Protein AF-A0A074YUW1-F1 (afdb_monomer_lite)

Radius of gyration: 27.44 Å; chains: 1; bounding box: 52×54×74 Å

Organism: Opisthorchis viverrini (NCBI:txid6198)

Sequence (290 aa):
MTRPSKPKLVLLGDANPNSSANNDFVQPPSIFHFYPDVEITLYCSTPRYQLFCERADQIANGVRIIRTAFRAILHLNRDKESSHEVVLPHTMRTTPPMRHLNSTDPDKLHYAWRFRLRREYSGAYVTCEVQPELIPPILVPAAYWDWLSSEFSPHRIQQMISVSDPIALHLYIESGYIQIIPEPTRHAGDPEISSVVLQPTQTLSCQTNIATENGPNLTIYPILNNKIELAVRSDLSASSMWLDKGRATPDWARISHTKLVRLYVPADPKVFGTYLIYCAVPGTKFSRVS

Secondary structure (DSSP, 8-state):
-PPPPPPEEEEE----TT-------------EEE-TT-EEEEEEEEEPP-----HHHHHTTT---EEEEEEEEEEE--STT--EEEEPS--EE-PPPGGGTT---TTEEEEEEEEE--GGGTT-EEEEEEEEEE---TT--HHHHHHHHHHT-HHHHHHH-EEPPPEEEEE--EEEEEEEESPPSEE-SSTTEEEEEE-TTPEEEEEESS--TT--EEEEEEB-GGGHHHHHHS-GGGGGGTB-TTS------EEEETTEEEEE--S-GGG-EEEEEEEE-TTEEEEE--

Structure (mmCIF, N/CA/C/O backbone):
data_AF-A0A074YUW1-F1
#
_entry.id   AF-A0A074YUW1-F1
#
loop_
_atom_site.group_PDB
_atom_site.id
_atom_site.type_symbol
_atom_site.label_atom_id
_atom_site.label_alt_id
_atom_site.label_comp_id
_atom_site.label_asym_id
_atom_site.label_entity_id
_atom_site.label_seq_id
_atom_site.pdbx_PDB_ins_code
_atom_site.Cartn_x
_atom_site.Cartn_y
_atom_site.Cartn_z
_atom_site.occupancy
_atom_site.B_iso_or_equiv
_atom_site.auth_seq_id
_atom_site.auth_comp_id
_atom_site.auth_asym_id
_atom_site.auth_atom_id
_atom_site.pdbx_PDB_model_num
ATOM 1 N N . MET A 1 1 ? 27.736 -5.224 -28.250 1.00 56.47 1 MET A N 1
ATOM 2 C CA . MET A 1 1 ? 26.442 -4.642 -27.831 1.00 56.47 1 MET A CA 1
ATOM 3 C C . MET A 1 1 ? 26.723 -3.454 -26.925 1.00 56.47 1 MET A C 1
ATOM 5 O O . MET A 1 1 ? 27.567 -3.587 -26.047 1.00 56.47 1 MET A O 1
ATOM 9 N N . THR A 1 2 ? 26.112 -2.295 -27.153 1.00 54.03 2 THR A N 1
ATOM 10 C CA . THR A 1 2 ? 26.320 -1.102 -26.314 1.00 54.03 2 THR A CA 1
ATOM 11 C C . THR A 1 2 ? 25.232 -1.004 -25.250 1.00 54.03 2 THR A C 1
ATOM 13 O O . THR A 1 2 ? 24.053 -1.226 -25.525 1.00 54.03 2 THR A O 1
ATOM 16 N N . ARG A 1 3 ? 25.625 -0.676 -24.013 1.00 57.38 3 ARG A N 1
ATOM 17 C CA . ARG A 1 3 ? 24.672 -0.350 -22.947 1.00 57.38 3 ARG A CA 1
ATOM 18 C C . ARG A 1 3 ? 23.952 0.948 -23.342 1.00 57.38 3 ARG A C 1
ATOM 20 O O . ARG A 1 3 ? 24.641 1.928 -23.637 1.00 57.38 3 ARG A O 1
ATOM 27 N N . PRO A 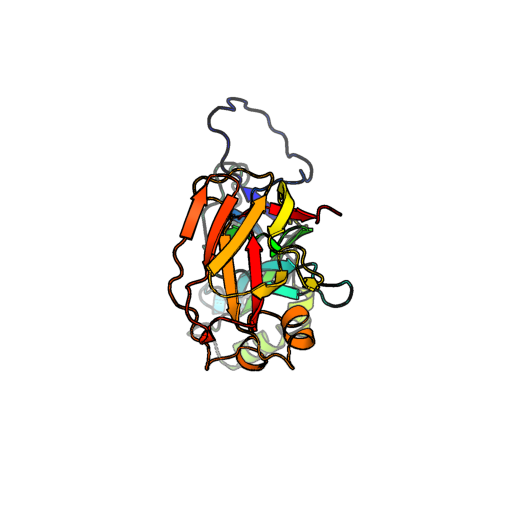1 4 ? 22.610 0.985 -23.378 1.00 61.62 4 PRO A N 1
ATOM 28 C CA . PRO A 1 4 ? 21.885 2.212 -23.652 1.00 61.62 4 PRO A CA 1
ATOM 29 C C . PRO A 1 4 ? 22.160 3.225 -22.540 1.00 61.62 4 PRO A C 1
ATOM 31 O O . PRO A 1 4 ? 22.486 2.862 -21.404 1.00 61.62 4 PRO A O 1
ATOM 34 N N . SER A 1 5 ? 22.014 4.508 -22.871 1.00 69.69 5 SER A N 1
ATOM 35 C CA . SER A 1 5 ? 22.065 5.586 -21.884 1.00 69.69 5 SER A CA 1
ATOM 36 C C . SER A 1 5 ? 21.151 5.275 -20.697 1.00 69.69 5 SER A C 1
ATOM 38 O O . SER A 1 5 ? 20.109 4.636 -20.864 1.00 69.69 5 SER A O 1
ATOM 40 N N . LYS A 1 6 ? 21.525 5.759 -19.510 1.00 80.38 6 LYS A N 1
ATOM 41 C CA . LYS A 1 6 ? 20.746 5.585 -18.280 1.00 80.38 6 LYS A CA 1
ATOM 42 C C . LYS A 1 6 ? 19.256 5.896 -18.523 1.00 80.38 6 LYS A C 1
ATOM 44 O O . LYS A 1 6 ? 18.962 6.954 -19.090 1.00 80.38 6 LYS A O 1
ATOM 49 N N . PRO A 1 7 ? 18.322 5.003 -18.144 1.00 81.00 7 PRO A N 1
ATOM 50 C CA . PRO A 1 7 ? 16.906 5.238 -18.366 1.00 81.00 7 PRO A CA 1
ATOM 51 C C . PRO A 1 7 ? 16.445 6.450 -17.561 1.00 81.00 7 PRO A C 1
ATOM 53 O O . PRO A 1 7 ? 16.850 6.657 -16.416 1.00 81.00 7 PRO A O 1
ATOM 56 N N . LYS A 1 8 ? 15.574 7.251 -18.165 1.00 83.25 8 LYS A N 1
ATOM 57 C CA . LYS A 1 8 ? 14.989 8.427 -17.530 1.00 83.25 8 LYS A CA 1
ATOM 58 C C . LYS A 1 8 ? 13.628 8.060 -16.957 1.00 83.25 8 LYS A C 1
ATOM 60 O O . LYS A 1 8 ? 12.718 7.739 -17.722 1.00 83.25 8 LYS A O 1
ATOM 65 N N . LEU A 1 9 ? 13.515 8.129 -15.633 1.00 79.88 9 LEU A N 1
ATOM 66 C CA . LEU A 1 9 ? 12.274 7.958 -14.882 1.00 79.88 9 LEU A CA 1
ATOM 67 C C . LEU A 1 9 ? 11.701 9.334 -14.529 1.00 79.88 9 LEU A C 1
ATOM 69 O O . LEU A 1 9 ? 12.425 10.213 -14.067 1.00 79.88 9 LEU A O 1
ATOM 73 N N . VAL A 1 10 ? 10.410 9.524 -14.775 1.00 82.69 10 VAL A N 1
ATOM 74 C CA . VAL A 1 10 ? 9.674 10.758 -14.487 1.00 82.69 10 VAL A CA 1
ATOM 75 C C . VAL A 1 10 ? 8.330 10.394 -1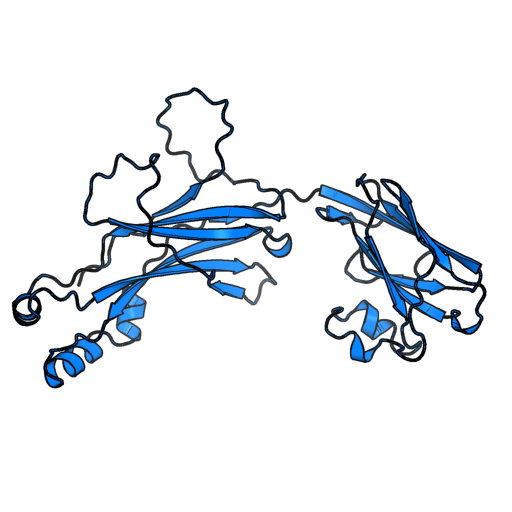3.872 1.00 82.69 10 VAL A C 1
ATOM 77 O O . VAL A 1 10 ? 7.705 9.406 -14.258 1.00 82.69 10 VAL A O 1
ATOM 80 N N . LEU A 1 11 ? 7.875 11.213 -12.932 1.00 73.88 11 LEU A N 1
ATOM 81 C CA . LEU A 1 11 ? 6.549 11.115 -12.345 1.00 73.88 11 LEU A CA 1
ATOM 82 C C . LEU A 1 11 ? 5.663 12.215 -12.935 1.00 73.88 11 LEU A C 1
ATOM 84 O O . LEU A 1 11 ? 6.044 13.385 -12.930 1.00 73.88 11 LEU A O 1
ATOM 88 N N . LEU A 1 12 ? 4.496 11.847 -13.464 1.00 65.94 12 LEU A N 1
ATOM 89 C CA . LEU A 1 12 ? 3.489 12.827 -13.868 1.00 65.94 12 LEU A CA 1
ATOM 90 C C . LEU A 1 12 ? 2.439 12.917 -12.765 1.00 65.94 12 LEU A C 1
ATOM 92 O O . LEU A 1 12 ? 1.676 11.975 -12.561 1.00 65.94 12 LEU A O 1
ATOM 96 N N . GLY A 1 13 ? 2.422 14.043 -12.055 1.00 53.50 13 GLY A N 1
ATOM 97 C CA . GLY A 1 13 ? 1.261 14.439 -11.266 1.00 53.50 13 GLY A CA 1
ATOM 98 C C . GLY A 1 13 ? 0.201 15.045 -12.182 1.00 53.50 13 GLY A C 1
ATOM 99 O O . GLY A 1 13 ? 0.551 15.685 -13.181 1.00 53.50 13 GLY A O 1
ATOM 100 N N . ASP A 1 14 ? -1.076 14.866 -11.843 1.00 38.81 14 ASP A N 1
ATOM 101 C CA . ASP A 1 14 ? -2.143 15.657 -12.451 1.00 38.81 14 ASP A CA 1
ATOM 102 C C . ASP A 1 14 ? -1.803 17.130 -12.247 1.00 38.81 14 ASP A C 1
ATOM 104 O O . ASP A 1 14 ? -1.684 17.634 -11.128 1.00 38.81 14 ASP A O 1
ATOM 108 N N . ALA A 1 15 ? -1.549 17.818 -13.354 1.00 32.38 15 ALA A N 1
ATOM 109 C CA . ALA A 1 15 ? -1.304 19.236 -13.292 1.00 32.38 15 ALA A CA 1
ATOM 110 C C . ALA A 1 15 ? -2.586 19.925 -12.875 1.00 32.38 15 ALA A C 1
ATOM 112 O O . ALA A 1 15 ? -3.629 19.754 -13.505 1.00 32.38 15 ALA A O 1
ATOM 113 N N . ASN A 1 16 ? -2.463 20.739 -11.838 1.00 29.61 16 ASN A N 1
ATOM 114 C CA . ASN A 1 16 ? -3.483 21.686 -11.454 1.00 29.61 16 ASN A CA 1
ATOM 115 C C . ASN A 1 16 ? -3.914 22.467 -12.720 1.00 29.61 16 ASN A C 1
ATOM 117 O O . ASN A 1 16 ? -3.053 23.091 -13.351 1.00 29.61 16 ASN A O 1
ATOM 121 N N . PRO A 1 17 ? -5.193 22.430 -13.139 1.00 28.58 17 PRO A N 1
ATOM 122 C CA . PRO A 1 17 ? -5.631 22.964 -14.434 1.00 28.58 17 PRO A CA 1
ATOM 123 C C . PRO A 1 17 ? -5.500 24.493 -14.573 1.00 28.58 17 PRO A C 1
ATOM 125 O O . PRO A 1 17 ? -5.789 25.032 -15.635 1.00 28.58 17 PRO A O 1
ATOM 128 N N . ASN A 1 18 ? -5.011 25.191 -13.541 1.00 28.53 18 ASN A N 1
ATOM 129 C CA . ASN A 1 18 ? -4.894 26.649 -13.507 1.00 28.53 18 ASN A CA 1
ATOM 130 C C . ASN A 1 18 ? -3.468 27.208 -13.665 1.00 28.53 18 ASN A C 1
ATOM 132 O O . ASN A 1 18 ? -3.291 28.416 -13.528 1.00 28.53 18 ASN A O 1
ATOM 136 N N . SER A 1 19 ? -2.437 26.408 -13.969 1.00 30.25 19 SER A N 1
ATOM 137 C CA . SER A 1 19 ? -1.113 26.979 -14.274 1.00 30.25 19 SER A CA 1
ATOM 138 C C . SER A 1 19 ? -0.949 27.236 -15.775 1.00 30.25 19 SER A C 1
ATOM 140 O O . SER A 1 19 ? -0.315 26.466 -16.499 1.00 30.25 19 SER A O 1
ATOM 142 N N . SER A 1 20 ? -1.510 28.345 -16.253 1.00 31.31 20 SER A N 1
ATOM 143 C CA . SER A 1 20 ? -1.102 28.956 -17.517 1.00 31.31 20 SER A CA 1
ATOM 144 C C . SER A 1 20 ? 0.280 29.593 -17.336 1.00 31.31 20 SER A C 1
ATOM 146 O O . SER A 1 20 ? 0.395 30.774 -17.017 1.00 31.31 20 SER A O 1
ATOM 148 N N . ALA A 1 21 ? 1.343 28.812 -17.490 1.00 29.84 21 ALA A N 1
ATOM 149 C CA . ALA A 1 21 ? 2.688 29.358 -17.610 1.00 29.84 21 ALA A CA 1
ATOM 150 C C . ALA A 1 21 ? 3.544 28.428 -18.472 1.00 29.84 21 ALA A C 1
ATOM 152 O O . ALA A 1 21 ? 4.011 27.386 -18.016 1.00 29.84 21 ALA A O 1
ATOM 153 N N . ASN A 1 22 ? 3.744 28.836 -19.727 1.00 30.84 22 ASN A N 1
ATOM 154 C CA . ASN A 1 22 ? 4.918 28.463 -20.506 1.00 30.84 22 ASN A CA 1
ATOM 155 C C . ASN A 1 22 ? 6.146 28.833 -19.675 1.00 30.84 22 ASN A C 1
ATOM 157 O O . ASN A 1 22 ? 6.438 30.016 -19.544 1.00 30.84 22 ASN A O 1
ATOM 161 N N . ASN A 1 23 ? 6.827 27.854 -19.090 1.00 26.28 23 ASN A N 1
ATOM 162 C CA . ASN A 1 23 ? 8.184 28.039 -18.603 1.00 26.28 23 ASN A CA 1
ATOM 163 C C . ASN A 1 23 ? 8.924 26.702 -18.635 1.00 26.28 23 ASN A C 1
ATOM 165 O O . ASN A 1 23 ? 8.622 25.770 -17.888 1.00 26.28 23 ASN A O 1
ATOM 169 N N . ASP A 1 24 ? 9.904 26.655 -19.534 1.00 31.09 24 ASP A N 1
ATOM 170 C CA . ASP A 1 24 ? 10.924 25.628 -19.684 1.00 31.09 24 ASP A CA 1
ATOM 171 C C . ASP A 1 24 ? 11.815 25.559 -18.438 1.00 31.09 24 ASP A C 1
ATOM 173 O O . ASP A 1 24 ? 12.902 26.129 -18.393 1.00 31.09 24 ASP A O 1
ATOM 177 N N . PHE A 1 25 ? 11.377 24.828 -17.414 1.00 27.28 25 PHE A N 1
ATOM 178 C CA . PHE A 1 25 ? 12.263 24.409 -16.333 1.00 27.28 25 PHE A CA 1
ATOM 179 C C . PHE A 1 25 ? 12.188 22.898 -16.142 1.00 27.28 25 PHE A C 1
ATOM 181 O O . PHE A 1 25 ? 11.200 22.343 -15.662 1.00 27.28 25 PHE A O 1
ATOM 188 N N . VAL A 1 26 ? 13.292 22.229 -16.485 1.00 34.19 26 VAL A N 1
ATOM 189 C CA . VAL A 1 26 ? 13.648 20.931 -15.909 1.00 34.19 26 VAL A CA 1
ATOM 190 C C . VAL A 1 26 ? 13.841 21.180 -14.416 1.00 34.19 26 VAL A C 1
ATOM 192 O O . VAL A 1 26 ? 14.890 21.666 -13.995 1.00 34.19 26 VAL A O 1
ATOM 195 N N . GLN A 1 27 ? 12.798 20.941 -13.622 1.00 33.34 27 GLN A N 1
ATOM 196 C CA . GLN A 1 27 ? 12.907 21.061 -12.174 1.00 33.34 27 GLN A CA 1
ATOM 197 C C . GLN A 1 27 ? 13.952 20.041 -11.664 1.00 33.34 27 GLN A C 1
ATOM 199 O O . GLN A 1 27 ? 13.948 18.893 -12.126 1.00 33.34 27 GLN A O 1
ATOM 204 N N . PRO A 1 28 ? 14.853 20.437 -10.735 1.00 33.34 28 PRO A N 1
ATOM 205 C CA . PRO A 1 28 ? 15.688 19.503 -9.964 1.00 33.34 28 PRO A CA 1
ATOM 206 C C . PRO A 1 28 ? 14.795 18.471 -9.251 1.00 33.34 28 PRO A C 1
ATOM 208 O O . PRO A 1 28 ? 13.583 18.672 -9.271 1.00 33.34 28 PRO A O 1
ATOM 211 N N . PRO A 1 29 ? 15.320 17.395 -8.619 1.00 40.25 29 PRO A N 1
ATOM 212 C CA . PRO A 1 29 ? 14.493 16.354 -8.006 1.00 40.25 29 PRO A CA 1
ATOM 213 C C . PRO A 1 29 ? 13.646 16.960 -6.883 1.00 40.25 29 PRO A C 1
ATOM 215 O O . PRO A 1 29 ? 14.043 17.034 -5.723 1.00 40.25 29 PRO A O 1
ATOM 218 N N . SER A 1 30 ? 12.483 17.468 -7.266 1.00 46.41 30 SER A N 1
ATOM 219 C CA . SER A 1 30 ? 11.481 18.030 -6.399 1.00 46.41 30 SER A CA 1
ATOM 220 C C . SER A 1 30 ? 10.996 16.866 -5.574 1.00 46.41 30 SER A C 1
ATOM 222 O O . SER A 1 30 ? 10.496 15.883 -6.120 1.00 46.41 30 SER A O 1
ATOM 224 N N . ILE A 1 31 ? 11.203 16.953 -4.267 1.00 53.84 31 ILE A N 1
ATOM 225 C CA . ILE A 1 31 ? 10.566 16.064 -3.312 1.00 53.84 31 ILE A CA 1
ATOM 226 C C . ILE A 1 31 ? 9.063 16.146 -3.596 1.00 53.84 31 ILE A C 1
ATOM 228 O O . ILE A 1 31 ? 8.419 17.159 -3.323 1.00 53.84 31 ILE A O 1
ATOM 232 N N . PHE A 1 32 ? 8.522 15.122 -4.252 1.00 60.88 32 PHE A N 1
ATOM 233 C CA . PHE A 1 32 ? 7.107 15.078 -4.568 1.00 60.88 32 PHE A CA 1
ATOM 234 C C . PHE A 1 32 ? 6.374 14.649 -3.303 1.00 60.88 32 PHE A C 1
ATOM 236 O O . PHE A 1 32 ? 6.593 13.549 -2.790 1.00 60.88 32 PHE A O 1
ATOM 243 N N . HIS A 1 33 ? 5.532 15.542 -2.792 1.00 68.44 33 HIS A N 1
ATOM 244 C CA . HIS A 1 33 ? 4.656 15.253 -1.670 1.00 68.44 33 HIS A CA 1
ATOM 245 C C . HIS A 1 33 ? 3.335 14.698 -2.195 1.00 68.44 33 HIS A C 1
ATOM 247 O O . HIS A 1 33 ? 2.656 15.348 -2.989 1.00 68.44 33 HIS A O 1
ATOM 253 N N . PHE A 1 34 ? 2.966 13.507 -1.738 1.00 74.06 34 PHE A N 1
ATOM 254 C CA . PHE A 1 34 ? 1.728 12.843 -2.129 1.00 74.06 34 PHE A CA 1
ATOM 255 C C . PHE A 1 34 ? 0.826 12.617 -0.928 1.00 74.06 34 PHE A C 1
ATOM 257 O O . PHE A 1 34 ? 1.302 12.334 0.169 1.00 74.06 34 PHE A O 1
ATOM 264 N N . TYR A 1 35 ? -0.483 12.655 -1.143 1.00 71.94 35 TYR A N 1
ATOM 265 C CA . TYR A 1 35 ? -1.411 12.087 -0.174 1.00 71.94 35 TYR A CA 1
ATOM 266 C C . TYR A 1 35 ? -1.412 10.556 -0.294 1.00 71.94 35 TYR A C 1
ATOM 268 O O . TYR A 1 35 ? -1.228 10.024 -1.397 1.00 71.94 35 TYR A O 1
ATOM 276 N N . PRO A 1 36 ? -1.600 9.824 0.817 1.00 72.06 36 PRO A N 1
ATOM 277 C CA . PRO A 1 36 ? -1.839 8.391 0.741 1.00 72.06 36 PRO A CA 1
ATOM 278 C C . PRO A 1 36 ? -3.096 8.112 -0.091 1.00 72.06 36 PRO A C 1
ATOM 280 O O . PRO A 1 36 ? -3.963 8.970 -0.231 1.00 72.06 36 PRO A O 1
ATOM 283 N N . ASP A 1 37 ? -3.187 6.904 -0.642 1.00 73.62 37 ASP A N 1
ATOM 284 C CA . ASP A 1 37 ? -4.321 6.420 -1.434 1.00 73.62 37 ASP A CA 1
ATOM 285 C C . ASP A 1 37 ? -4.529 7.081 -2.809 1.00 73.62 37 ASP A C 1
ATOM 287 O O . ASP A 1 37 ? -5.436 6.687 -3.544 1.00 73.62 37 ASP A O 1
ATOM 291 N N . VAL A 1 38 ? -3.647 8.002 -3.206 1.00 76.00 38 VAL A N 1
ATOM 292 C CA . VAL A 1 38 ? -3.619 8.592 -4.552 1.00 76.00 38 VAL A CA 1
ATOM 293 C C . VAL A 1 38 ? -2.983 7.625 -5.553 1.00 76.00 38 VAL A C 1
ATOM 295 O O . VAL A 1 38 ? -1.974 6.976 -5.266 1.00 76.00 38 VAL A O 1
ATOM 298 N N . GLU A 1 39 ? -3.565 7.527 -6.748 1.00 82.31 39 GLU A N 1
ATOM 299 C CA . GLU A 1 39 ? -2.951 6.821 -7.872 1.00 82.31 39 GLU A CA 1
ATOM 300 C C . GLU A 1 39 ? -1.946 7.730 -8.582 1.00 82.31 39 GLU A C 1
ATOM 302 O O . GLU A 1 39 ? -2.262 8.864 -8.934 1.00 82.31 39 GLU A O 1
ATOM 307 N N . ILE A 1 40 ? -0.735 7.224 -8.807 1.00 80.56 40 ILE A N 1
ATOM 308 C CA . ILE A 1 40 ? 0.306 7.938 -9.548 1.00 80.56 40 ILE A CA 1
ATOM 309 C C . ILE A 1 40 ? 0.710 7.167 -10.797 1.00 80.56 40 ILE A C 1
ATOM 311 O O . ILE A 1 40 ? 0.613 5.937 -10.849 1.00 80.56 40 ILE A O 1
ATOM 315 N N . THR A 1 41 ? 1.200 7.900 -11.801 1.00 82.19 41 THR A N 1
ATOM 316 C CA . THR A 1 41 ? 1.756 7.306 -13.020 1.00 82.19 41 THR A CA 1
ATOM 317 C C . THR A 1 41 ? 3.249 7.593 -13.132 1.00 82.19 41 THR A C 1
ATOM 319 O O . THR A 1 41 ? 3.680 8.748 -13.194 1.00 82.19 41 THR A O 1
ATOM 322 N N . LEU A 1 42 ? 4.038 6.525 -13.201 1.00 83.50 42 LEU A N 1
ATOM 323 C CA . LEU A 1 42 ? 5.467 6.572 -13.483 1.00 83.50 42 LEU A CA 1
ATOM 324 C C . LEU A 1 42 ? 5.717 6.348 -14.962 1.00 83.50 42 LEU A C 1
ATOM 326 O O . LEU A 1 42 ? 5.146 5.431 -15.543 1.00 83.50 42 LEU A O 1
ATOM 330 N N . TYR A 1 43 ? 6.623 7.131 -15.535 1.00 84.69 43 TYR A N 1
ATOM 331 C CA . TYR A 1 43 ? 7.050 7.023 -16.922 1.00 84.69 43 TYR A CA 1
ATOM 332 C C . TYR A 1 43 ? 8.545 6.772 -16.993 1.00 84.69 43 TYR A C 1
ATOM 334 O O . TYR A 1 43 ? 9.338 7.565 -16.493 1.00 84.69 43 TYR A O 1
ATOM 342 N N . CYS A 1 44 ? 8.936 5.697 -17.666 1.00 85.44 44 CYS A N 1
ATOM 343 C CA . CYS A 1 44 ? 10.329 5.393 -17.945 1.00 85.44 44 CYS A CA 1
ATOM 344 C C . CYS A 1 44 ? 10.606 5.455 -19.442 1.00 85.44 44 CYS A C 1
ATOM 346 O O . CYS A 1 44 ? 9.802 4.993 -20.255 1.00 85.44 44 CYS A O 1
ATOM 348 N N . SER A 1 45 ? 11.759 6.016 -19.804 1.00 85.44 45 SER A N 1
ATOM 349 C CA . SER A 1 45 ? 12.206 6.104 -21.190 1.00 85.44 45 SER A CA 1
ATOM 350 C C . SER A 1 45 ? 13.673 5.740 -21.354 1.00 85.44 45 SER A C 1
ATOM 352 O O . SER A 1 45 ? 14.511 6.124 -20.540 1.00 85.44 45 SER A O 1
ATOM 354 N N . THR A 1 46 ? 13.989 4.995 -22.411 1.00 83.62 46 THR A N 1
ATOM 355 C CA . THR A 1 46 ? 15.370 4.632 -22.756 1.00 83.62 46 THR A CA 1
ATOM 356 C C . THR A 1 46 ? 15.504 4.332 -24.251 1.00 83.62 46 THR A C 1
ATOM 358 O O . THR A 1 46 ? 14.515 3.910 -24.869 1.00 83.62 46 THR A O 1
ATOM 361 N N . PRO A 1 47 ? 16.684 4.524 -24.865 1.00 80.12 47 PRO A N 1
ATOM 362 C CA . PRO A 1 47 ? 16.980 3.940 -26.165 1.00 80.12 47 PRO A CA 1
ATOM 363 C C . PRO A 1 47 ? 16.832 2.419 -26.139 1.00 80.12 47 PRO A C 1
ATOM 365 O O . PRO A 1 47 ? 16.996 1.760 -25.108 1.00 80.12 47 PRO A O 1
ATOM 368 N N . ARG A 1 48 ? 16.523 1.834 -27.292 1.00 76.50 48 ARG A N 1
ATOM 369 C CA . ARG A 1 48 ? 16.420 0.377 -27.401 1.00 76.50 48 ARG A CA 1
ATOM 370 C C . ARG A 1 48 ? 17.786 -0.292 -27.252 1.00 76.50 48 ARG A C 1
ATOM 372 O O . ARG A 1 48 ? 18.784 0.222 -27.745 1.00 76.50 48 ARG A O 1
ATOM 379 N N . TYR A 1 49 ? 17.804 -1.497 -26.686 1.00 77.44 49 TYR A N 1
ATOM 380 C CA . TYR A 1 49 ? 18.940 -2.395 -26.854 1.00 77.44 49 TYR A CA 1
ATOM 381 C C . TYR A 1 49 ? 19.012 -2.770 -28.338 1.00 77.44 49 TYR A C 1
ATOM 383 O O . TYR A 1 49 ? 18.015 -3.189 -28.943 1.00 77.44 49 TYR A O 1
ATOM 391 N N . GLN A 1 50 ? 20.183 -2.560 -28.927 1.00 66.81 50 GLN A N 1
ATOM 392 C CA . GLN A 1 50 ? 20.500 -2.927 -30.298 1.00 66.81 50 GLN A CA 1
ATOM 393 C C . GLN A 1 50 ? 21.744 -3.821 -30.258 1.00 66.81 50 GLN A C 1
ATOM 395 O O . GLN A 1 50 ? 22.750 -3.480 -29.628 1.00 66.81 50 GLN A O 1
ATOM 400 N N . LEU A 1 51 ? 21.671 -4.982 -30.908 1.00 61.94 51 LEU A N 1
ATOM 401 C CA . LEU A 1 51 ? 22.877 -5.561 -31.486 1.00 61.94 51 LEU A CA 1
ATOM 402 C C . LEU A 1 51 ? 23.174 -4.734 -32.734 1.00 61.94 51 LEU A C 1
ATOM 404 O O . LEU A 1 51 ? 22.250 -4.275 -33.401 1.00 61.94 51 LEU A O 1
ATOM 408 N N . PHE A 1 52 ? 24.448 -4.467 -33.001 1.00 52.28 52 PHE A N 1
ATOM 409 C CA . PHE A 1 52 ? 24.827 -3.868 -34.274 1.00 52.28 52 PHE A CA 1
ATOM 410 C C . PHE A 1 52 ? 24.262 -4.763 -35.376 1.00 52.28 52 PHE A C 1
ATOM 412 O O . PHE A 1 52 ? 24.414 -5.978 -35.268 1.00 52.28 52 PHE A O 1
ATOM 419 N N . CYS A 1 53 ? 23.582 -4.173 -36.363 1.00 54.47 53 CYS A N 1
ATOM 420 C CA . CYS A 1 53 ? 23.032 -4.880 -37.515 1.00 54.47 53 CYS A CA 1
ATOM 421 C C . CYS A 1 53 ? 24.158 -5.629 -38.239 1.00 54.47 53 CYS A C 1
ATOM 423 O O . CYS A 1 53 ? 24.784 -5.104 -39.158 1.00 54.47 53 CYS A O 1
ATOM 425 N N . GLU A 1 54 ? 24.449 -6.845 -37.804 1.00 49.62 54 GLU A N 1
ATOM 426 C CA . GLU A 1 54 ? 25.312 -7.771 -38.510 1.00 49.62 54 GLU A CA 1
ATOM 427 C C . GLU A 1 54 ? 24.450 -8.631 -39.428 1.00 49.62 54 GLU A C 1
ATOM 429 O O . GLU A 1 54 ? 23.233 -8.737 -39.268 1.00 49.62 54 GLU A O 1
ATOM 434 N N . ARG A 1 55 ? 25.102 -9.276 -40.399 1.00 51.16 55 ARG A N 1
ATOM 435 C CA . ARG A 1 55 ? 24.526 -10.196 -41.397 1.00 51.16 55 ARG A CA 1
ATOM 436 C C . ARG A 1 55 ? 23.451 -11.142 -40.833 1.00 51.16 55 ARG A C 1
ATOM 438 O O . ARG A 1 55 ? 22.566 -11.560 -41.567 1.00 51.16 55 ARG A O 1
ATOM 445 N N . ALA A 1 56 ? 23.503 -11.455 -39.541 1.00 51.09 56 ALA A N 1
ATOM 446 C CA . ALA A 1 56 ? 22.527 -12.269 -38.835 1.00 51.09 56 ALA A CA 1
ATOM 447 C C . ALA A 1 56 ? 21.116 -11.648 -38.698 1.00 51.09 56 ALA A C 1
ATOM 449 O O . ALA A 1 56 ? 20.140 -12.378 -38.849 1.00 51.09 56 ALA A O 1
ATOM 450 N N . ASP A 1 57 ? 20.971 -10.330 -38.518 1.00 48.94 57 ASP A N 1
ATOM 451 C CA . ASP A 1 57 ? 19.652 -9.661 -38.507 1.00 48.94 57 ASP A CA 1
ATOM 452 C C . ASP A 1 57 ? 19.006 -9.668 -39.905 1.00 48.94 57 ASP A C 1
ATOM 454 O O . ASP A 1 57 ? 17.784 -9.760 -40.055 1.00 48.94 57 ASP A O 1
ATOM 458 N N . GLN A 1 58 ? 19.847 -9.637 -40.945 1.00 51.56 58 GLN A N 1
ATOM 459 C CA . GLN A 1 58 ? 19.434 -9.821 -42.336 1.00 51.56 58 GLN A CA 1
ATOM 460 C C . GLN A 1 58 ? 18.996 -11.273 -42.601 1.00 51.56 58 GLN A C 1
ATOM 462 O O . GLN A 1 58 ? 18.015 -11.495 -43.304 1.00 51.56 58 GLN A O 1
ATOM 467 N N . ILE A 1 59 ? 19.677 -12.255 -41.997 1.00 54.62 59 ILE A N 1
ATOM 468 C CA . ILE A 1 59 ? 19.314 -13.685 -42.053 1.00 54.62 59 ILE A CA 1
ATOM 469 C C . ILE A 1 59 ? 18.007 -13.963 -41.289 1.00 54.62 59 ILE A C 1
ATOM 471 O O . ILE A 1 59 ? 17.233 -14.825 -41.694 1.00 54.62 59 ILE A O 1
ATOM 475 N N . ALA A 1 60 ? 17.709 -13.205 -40.231 1.00 55.97 60 ALA A N 1
ATOM 476 C CA . ALA A 1 60 ? 16.460 -13.299 -39.477 1.00 55.97 60 ALA A CA 1
ATOM 477 C C . ALA A 1 60 ? 15.276 -12.546 -40.126 1.00 55.97 60 ALA A C 1
ATOM 479 O O . ALA A 1 60 ? 14.275 -12.295 -39.455 1.00 55.97 60 ALA A O 1
ATOM 480 N N . ASN A 1 61 ? 15.364 -12.158 -41.408 1.00 53.88 61 ASN A N 1
ATOM 481 C CA . ASN A 1 61 ? 14.328 -11.408 -42.138 1.00 53.88 61 ASN A CA 1
ATOM 482 C C . ASN A 1 61 ? 13.852 -10.124 -41.417 1.00 53.88 61 ASN A C 1
ATOM 484 O O . ASN A 1 61 ? 12.691 -9.733 -41.537 1.00 53.88 61 ASN A O 1
ATOM 488 N N . GLY A 1 62 ? 14.719 -9.471 -40.634 1.00 51.47 62 GLY A N 1
ATOM 489 C CA . GLY A 1 62 ? 14.352 -8.283 -39.854 1.00 51.47 62 GLY A CA 1
ATOM 490 C C . GLY A 1 62 ? 13.518 -8.561 -38.593 1.00 51.47 62 GLY A C 1
ATOM 491 O O . GLY A 1 62 ? 13.008 -7.618 -37.982 1.00 51.47 62 GLY A O 1
ATOM 492 N N . VAL A 1 63 ? 13.374 -9.824 -38.168 1.00 54.25 63 VAL A N 1
ATOM 493 C CA . VAL A 1 63 ? 12.755 -10.167 -36.880 1.00 54.25 63 VAL A CA 1
ATOM 494 C C . VAL A 1 63 ? 13.698 -9.762 -35.753 1.00 54.25 63 VAL A C 1
ATOM 496 O O . VAL A 1 63 ? 14.809 -10.266 -35.627 1.00 54.25 63 VAL A O 1
ATOM 499 N N . ARG A 1 64 ? 13.243 -8.840 -34.902 1.00 58.94 64 ARG A N 1
ATOM 500 C CA . ARG A 1 64 ? 14.035 -8.322 -33.787 1.00 58.94 64 ARG A CA 1
ATOM 501 C C . ARG A 1 64 ? 14.175 -9.385 -32.689 1.00 58.94 64 ARG A C 1
ATOM 503 O O . ARG A 1 64 ? 13.242 -9.599 -31.921 1.00 58.94 64 ARG A O 1
ATOM 510 N N . ILE A 1 65 ? 15.352 -10.002 -32.589 1.00 69.50 65 ILE A N 1
ATOM 511 C CA . ILE A 1 65 ? 15.653 -11.084 -31.626 1.00 69.50 65 ILE A CA 1
ATOM 512 C C . ILE A 1 65 ? 15.842 -10.546 -30.195 1.00 69.50 65 ILE A C 1
ATOM 514 O O . ILE A 1 65 ? 15.794 -11.292 -29.221 1.00 69.50 65 ILE A O 1
ATOM 518 N N . ILE A 1 66 ? 16.007 -9.226 -30.050 1.00 74.62 66 ILE A N 1
ATOM 519 C CA . ILE A 1 66 ? 16.214 -8.568 -28.758 1.00 74.62 66 ILE A CA 1
ATOM 520 C C . ILE A 1 66 ? 15.158 -7.522 -28.490 1.00 74.62 66 ILE A C 1
ATOM 522 O O . ILE A 1 66 ? 15.010 -6.529 -29.214 1.00 74.62 66 ILE A O 1
ATOM 526 N N . ARG A 1 67 ? 14.500 -7.694 -27.352 1.00 78.31 67 ARG A N 1
ATOM 527 C CA . ARG A 1 67 ? 13.616 -6.705 -26.767 1.00 78.31 67 ARG A CA 1
ATOM 528 C C . ARG A 1 67 ? 14.300 -6.002 -25.603 1.00 78.31 67 ARG A C 1
ATOM 530 O O . ARG A 1 67 ? 15.083 -6.576 -24.858 1.00 78.31 67 ARG A O 1
ATOM 537 N N . THR A 1 68 ? 13.962 -4.731 -25.439 1.00 81.00 68 THR A N 1
ATOM 538 C CA . THR A 1 68 ? 14.221 -3.995 -24.204 1.00 81.00 68 THR A CA 1
ATOM 539 C C . THR A 1 68 ? 13.086 -4.279 -23.226 1.00 81.00 68 THR A C 1
ATOM 541 O O . THR A 1 68 ? 11.952 -3.847 -23.462 1.00 81.00 68 THR A O 1
ATOM 544 N N . ALA A 1 69 ? 13.383 -5.009 -22.156 1.00 85.94 69 ALA A N 1
ATOM 545 C CA . ALA A 1 69 ? 12.458 -5.254 -21.062 1.00 85.94 69 ALA A CA 1
ATOM 546 C C . ALA A 1 69 ? 12.564 -4.129 -20.027 1.00 85.94 69 ALA A C 1
ATOM 548 O O . ALA A 1 69 ? 13.659 -3.662 -19.718 1.00 85.94 69 ALA A O 1
ATOM 549 N N . PHE A 1 70 ? 11.416 -3.703 -19.504 1.00 87.69 70 PHE A N 1
ATOM 550 C CA . PHE A 1 70 ? 11.299 -2.636 -18.515 1.00 87.69 70 PHE A CA 1
ATOM 551 C C . PHE A 1 70 ? 10.682 -3.185 -17.235 1.00 87.69 70 PHE A C 1
ATOM 553 O O . PHE A 1 70 ? 9.699 -3.928 -17.287 1.00 87.69 70 PHE A O 1
ATOM 560 N N . ARG A 1 71 ? 11.215 -2.766 -16.090 1.00 89.31 71 ARG A N 1
ATOM 561 C CA . ARG A 1 71 ? 10.689 -3.080 -14.762 1.00 89.31 71 ARG A CA 1
ATOM 562 C C . ARG A 1 71 ? 10.700 -1.816 -13.917 1.00 89.31 71 ARG A C 1
ATOM 564 O O . ARG A 1 71 ? 11.684 -1.088 -13.920 1.00 89.31 71 ARG A O 1
ATOM 571 N N . ALA A 1 72 ? 9.618 -1.560 -13.195 1.00 88.75 72 ALA A N 1
ATOM 572 C CA . ALA A 1 72 ? 9.616 -0.556 -12.141 1.00 88.75 72 ALA A CA 1
ATOM 573 C C . ALA A 1 72 ? 9.700 -1.275 -10.797 1.00 88.75 72 ALA A C 1
ATOM 575 O O . ALA A 1 72 ? 8.935 -2.212 -10.549 1.00 88.75 72 ALA A O 1
ATOM 576 N N . ILE A 1 73 ? 10.649 -0.856 -9.966 1.00 89.62 73 ILE A N 1
ATOM 577 C CA . ILE A 1 73 ? 10.968 -1.499 -8.694 1.00 89.62 73 ILE A CA 1
ATOM 578 C C . ILE A 1 73 ? 10.725 -0.488 -7.582 1.00 89.62 73 ILE A C 1
ATOM 580 O O . ILE A 1 73 ? 11.344 0.576 -7.552 1.00 89.62 73 ILE A O 1
ATOM 584 N N . LEU A 1 74 ? 9.805 -0.823 -6.683 1.00 88.38 74 LEU A N 1
ATOM 585 C CA . LEU A 1 74 ? 9.548 -0.090 -5.453 1.00 88.38 74 LEU A CA 1
ATOM 586 C C . LEU A 1 74 ? 10.439 -0.653 -4.345 1.00 88.38 74 LEU A C 1
ATOM 588 O O . LEU A 1 74 ? 10.324 -1.823 -3.984 1.00 88.38 74 LEU A O 1
ATOM 592 N N . HIS A 1 75 ? 11.291 0.200 -3.793 1.00 87.75 75 HIS A N 1
ATOM 593 C CA . HIS A 1 75 ? 12.210 -0.121 -2.709 1.00 87.75 75 HIS A CA 1
ATOM 594 C C . HIS A 1 75 ? 11.609 0.343 -1.389 1.00 87.75 75 HIS A C 1
ATOM 596 O O . HIS A 1 75 ? 11.537 1.545 -1.114 1.00 87.75 75 HIS A O 1
ATOM 602 N N . LEU A 1 76 ? 11.142 -0.608 -0.581 1.00 83.25 76 LEU A N 1
ATOM 603 C CA . LEU A 1 76 ? 10.561 -0.328 0.726 1.00 83.25 76 LEU A CA 1
ATOM 604 C C . LEU A 1 76 ? 11.664 -0.249 1.782 1.00 83.25 76 LEU A C 1
ATOM 606 O O . LEU A 1 76 ? 12.400 -1.211 2.003 1.00 83.25 76 LEU A O 1
ATOM 610 N N . ASN A 1 77 ? 11.721 0.874 2.493 1.00 68.38 77 ASN A N 1
ATOM 611 C CA . ASN A 1 77 ? 12.550 1.021 3.685 1.00 68.38 77 ASN A CA 1
ATOM 612 C C . ASN A 1 77 ? 11.850 0.353 4.883 1.00 68.38 77 ASN A C 1
ATOM 614 O O . ASN A 1 77 ? 11.275 1.031 5.733 1.00 68.38 77 ASN A O 1
ATOM 618 N N . ARG A 1 78 ? 11.850 -0.985 4.927 1.00 58.25 78 ARG A N 1
ATOM 619 C CA . ARG A 1 78 ? 11.426 -1.767 6.100 1.00 58.25 78 ARG A CA 1
ATOM 620 C C . ARG A 1 78 ? 12.657 -2.361 6.773 1.00 58.25 78 ARG A C 1
ATOM 622 O O . ARG A 1 78 ? 13.227 -3.309 6.252 1.00 58.25 78 ARG A O 1
ATOM 629 N N . ASP A 1 79 ? 13.019 -1.770 7.911 1.00 49.75 79 ASP A N 1
ATOM 630 C CA . ASP A 1 79 ? 14.167 -2.107 8.758 1.00 49.75 79 ASP A CA 1
ATOM 631 C C . ASP A 1 79 ? 15.536 -2.041 8.054 1.00 49.75 79 ASP A C 1
ATOM 633 O O . ASP A 1 79 ? 15.707 -2.355 6.880 1.00 49.75 79 ASP A O 1
ATOM 637 N N . LYS A 1 80 ? 16.557 -1.568 8.775 1.00 47.97 80 LYS A N 1
ATOM 638 C CA . LYS A 1 80 ? 17.881 -1.224 8.215 1.00 47.97 80 LYS A CA 1
ATOM 639 C C . LYS A 1 80 ? 18.659 -2.408 7.609 1.00 47.97 80 LYS A C 1
ATOM 641 O O . LYS A 1 80 ? 19.741 -2.185 7.077 1.00 47.97 80 LYS A O 1
ATOM 646 N N . GLU A 1 81 ? 18.136 -3.630 7.681 1.00 45.72 81 GLU A N 1
ATOM 647 C CA . GLU A 1 81 ? 18.836 -4.862 7.295 1.00 45.72 81 GLU A CA 1
ATOM 648 C C . GLU A 1 81 ? 18.239 -5.594 6.082 1.00 45.72 81 GLU A C 1
ATOM 650 O O . GLU A 1 81 ? 18.889 -6.493 5.555 1.00 45.72 81 GLU A O 1
ATOM 655 N N . SER A 1 82 ? 17.063 -5.205 5.567 1.00 50.38 82 SER A N 1
ATOM 656 C CA . SER A 1 82 ? 16.488 -5.863 4.381 1.00 50.38 82 SER A CA 1
ATOM 657 C C . SER A 1 82 ? 15.708 -4.904 3.481 1.00 50.38 82 SER A C 1
ATOM 659 O O . SER A 1 82 ? 14.541 -4.599 3.736 1.00 50.38 82 SER A O 1
ATOM 661 N N . SER A 1 83 ? 16.326 -4.465 2.381 1.00 56.28 83 SER A N 1
ATOM 662 C CA . SER A 1 83 ? 15.619 -3.772 1.301 1.00 56.28 83 SER A CA 1
ATOM 663 C C . SER A 1 83 ? 14.609 -4.731 0.671 1.00 56.28 83 SER A C 1
ATOM 665 O O . SER A 1 83 ? 14.982 -5.676 -0.024 1.00 56.28 83 SER A O 1
ATOM 667 N N . HIS A 1 84 ? 13.324 -4.511 0.939 1.00 69.50 84 HIS A N 1
ATOM 668 C CA . HIS A 1 84 ? 12.262 -5.270 0.294 1.00 69.50 84 HIS A CA 1
ATOM 669 C C . HIS A 1 84 ? 11.943 -4.615 -1.049 1.00 69.50 84 HIS A C 1
ATOM 671 O O . HIS A 1 84 ? 11.443 -3.488 -1.098 1.00 69.50 84 HIS A O 1
ATOM 677 N N . GLU A 1 85 ? 12.237 -5.328 -2.130 1.00 79.62 85 GLU A N 1
ATOM 678 C CA . GLU A 1 85 ? 11.952 -4.893 -3.492 1.00 79.62 85 GLU A CA 1
ATOM 679 C C . GLU A 1 85 ? 10.612 -5.460 -3.961 1.00 79.62 85 GLU A C 1
ATOM 681 O O . GLU A 1 85 ? 10.364 -6.666 -3.900 1.00 79.62 85 GLU A O 1
ATOM 686 N N . VAL A 1 86 ? 9.738 -4.586 -4.452 1.00 79.94 86 VAL A N 1
ATOM 687 C CA . VAL A 1 86 ? 8.456 -4.972 -5.043 1.00 79.94 86 VAL A CA 1
ATOM 688 C C . VAL A 1 86 ? 8.447 -4.547 -6.503 1.00 79.94 86 VAL A C 1
ATOM 690 O O . VAL A 1 86 ? 8.492 -3.358 -6.820 1.00 79.94 86 VAL A O 1
ATOM 693 N N . VAL A 1 87 ? 8.357 -5.521 -7.409 1.00 80.69 87 VAL A N 1
ATOM 694 C CA . VAL A 1 87 ? 8.176 -5.246 -8.839 1.00 80.69 87 VAL A CA 1
ATOM 695 C C . VAL A 1 87 ? 6.733 -4.809 -9.072 1.00 80.69 87 VAL A C 1
ATOM 697 O O . VAL A 1 87 ? 5.796 -5.542 -8.751 1.00 80.69 87 VAL A O 1
ATOM 700 N N . LEU A 1 88 ? 6.545 -3.617 -9.636 1.00 78.88 88 LEU A N 1
ATOM 701 C CA . LEU A 1 88 ? 5.210 -3.083 -9.885 1.00 78.88 88 LEU A CA 1
ATOM 702 C C . LEU A 1 88 ? 4.507 -3.876 -11.004 1.00 78.88 88 LEU A C 1
ATOM 704 O O . LEU A 1 88 ? 5.052 -3.995 -12.109 1.00 78.88 88 LEU A O 1
ATOM 708 N N . PRO A 1 89 ? 3.298 -4.413 -10.753 1.00 67.31 89 PRO A N 1
ATOM 709 C CA . PRO A 1 89 ? 2.536 -5.126 -11.766 1.00 67.31 89 PRO A CA 1
ATOM 710 C C . PRO A 1 89 ? 1.934 -4.134 -12.773 1.00 67.31 89 PRO A C 1
ATOM 712 O O . PRO A 1 89 ? 1.561 -3.027 -12.404 1.00 67.31 89 PRO A O 1
ATOM 715 N N . HIS A 1 90 ? 1.764 -4.577 -14.021 1.00 60.22 90 HIS A N 1
ATOM 716 C CA . HIS A 1 90 ? 1.220 -3.824 -15.167 1.00 60.22 90 HIS A CA 1
ATOM 717 C C . HIS A 1 90 ? 2.183 -2.808 -15.792 1.00 60.22 90 HIS A C 1
ATOM 719 O O . HIS A 1 90 ? 2.386 -1.699 -15.311 1.00 60.22 90 HIS A O 1
ATOM 725 N N . THR A 1 91 ? 2.715 -3.198 -16.949 1.00 64.19 91 THR A N 1
ATOM 726 C CA . THR A 1 91 ? 3.431 -2.326 -17.878 1.00 64.19 91 THR A CA 1
ATOM 727 C C . THR A 1 91 ? 2.518 -2.013 -19.056 1.00 64.19 91 THR A C 1
ATOM 729 O O . THR A 1 91 ? 2.054 -2.922 -19.741 1.00 64.19 91 THR A O 1
ATOM 732 N N . MET A 1 92 ? 2.275 -0.735 -19.340 1.00 62.50 92 MET A N 1
ATOM 733 C CA . MET A 1 92 ? 1.681 -0.333 -20.616 1.00 62.50 92 MET A CA 1
ATOM 734 C C . MET A 1 92 ? 2.776 0.285 -21.479 1.00 62.50 92 MET A C 1
ATOM 736 O O . MET A 1 92 ? 3.460 1.219 -21.056 1.00 62.50 92 MET A O 1
ATOM 740 N N . ARG A 1 93 ? 2.959 -0.233 -22.698 1.00 62.09 93 ARG A N 1
ATOM 741 C CA . ARG A 1 93 ? 3.735 0.476 -23.718 1.00 62.09 93 ARG A CA 1
ATOM 742 C C . ARG A 1 93 ? 2.884 1.656 -24.174 1.00 62.09 93 ARG A C 1
ATOM 744 O O . ARG A 1 93 ? 1.807 1.443 -24.724 1.00 62.09 93 ARG A O 1
ATOM 751 N N . THR A 1 94 ? 3.349 2.876 -23.943 1.00 58.38 94 THR A N 1
ATOM 752 C CA . THR A 1 94 ? 2.580 4.093 -24.239 1.00 58.38 94 THR A CA 1
ATOM 753 C C . THR A 1 94 ? 3.342 5.010 -25.186 1.00 58.38 94 THR A C 1
ATOM 755 O O . THR A 1 94 ? 4.553 4.885 -25.369 1.00 58.38 94 THR A O 1
ATOM 758 N N . THR A 1 95 ? 2.634 5.959 -25.794 1.00 52.25 95 THR A N 1
ATOM 759 C CA . THR A 1 95 ? 3.260 7.134 -26.407 1.00 52.25 95 THR A CA 1
ATOM 760 C C . THR A 1 95 ? 3.910 8.007 -25.326 1.00 52.25 95 THR A C 1
ATOM 762 O O . THR A 1 95 ? 3.455 7.986 -24.175 1.00 52.25 95 THR A O 1
ATOM 765 N N . PRO A 1 96 ? 4.979 8.760 -25.650 1.00 54.25 96 PRO A N 1
ATOM 766 C CA . PRO A 1 96 ? 5.550 9.718 -24.714 1.00 54.25 96 PRO A CA 1
ATOM 767 C C . PRO A 1 96 ? 4.470 10.714 -24.255 1.00 54.25 96 PRO A C 1
ATOM 769 O O . PRO A 1 96 ? 3.627 11.113 -25.063 1.00 54.25 96 PRO A O 1
ATOM 772 N N . PRO A 1 97 ? 4.474 11.135 -22.980 1.00 51.78 97 PRO A N 1
ATOM 773 C CA . PRO A 1 97 ? 3.603 12.213 -22.520 1.00 51.78 97 PRO A CA 1
ATOM 774 C C . PRO A 1 97 ? 3.821 13.455 -23.387 1.00 51.78 97 PRO A C 1
ATOM 776 O O . PRO A 1 97 ? 4.971 13.776 -23.684 1.00 51.78 97 PRO A O 1
ATOM 779 N N . MET A 1 98 ? 2.764 14.201 -23.740 1.00 44.03 98 MET A N 1
ATOM 780 C CA . MET A 1 98 ? 2.901 15.414 -24.571 1.00 44.03 98 MET A CA 1
ATOM 781 C C . MET A 1 98 ? 3.909 16.429 -23.993 1.00 44.03 98 MET A C 1
ATOM 783 O O . MET A 1 98 ? 4.543 17.173 -24.726 1.00 44.03 98 MET A O 1
ATOM 787 N N . ARG A 1 99 ? 4.157 16.410 -22.679 1.00 46.81 99 ARG A N 1
ATOM 788 C CA . ARG A 1 99 ? 5.168 17.256 -22.012 1.00 46.81 99 ARG A CA 1
ATOM 789 C C . ARG A 1 99 ? 6.627 16.867 -22.294 1.00 46.81 99 ARG A C 1
ATOM 791 O O . ARG A 1 99 ? 7.538 17.579 -21.892 1.00 46.81 99 ARG A O 1
ATOM 798 N N . HIS A 1 100 ? 6.867 15.750 -22.978 1.00 47.03 100 HIS A N 1
ATOM 799 C CA . HIS A 1 100 ? 8.190 15.292 -23.414 1.00 47.03 100 HIS A CA 1
ATOM 800 C C . HIS A 1 100 ? 8.348 15.306 -24.947 1.00 47.03 100 HIS A C 1
ATOM 802 O O . HIS A 1 100 ? 9.271 14.682 -25.471 1.00 47.03 100 HIS A O 1
ATOM 808 N N . LEU A 1 101 ? 7.489 16.056 -25.656 1.00 42.16 101 LEU A N 1
ATOM 809 C CA . LEU A 1 101 ? 7.468 16.200 -27.122 1.00 42.16 101 LEU A CA 1
ATOM 810 C C . LEU A 1 101 ? 8.765 16.743 -27.753 1.00 42.16 101 LEU A C 1
ATOM 812 O O . LEU A 1 101 ? 8.904 16.671 -28.968 1.00 42.16 101 LEU A O 1
ATOM 816 N N . ASN A 1 102 ? 9.755 17.185 -26.972 1.00 42.34 102 ASN A N 1
ATOM 817 C CA . ASN A 1 102 ? 11.064 17.570 -27.520 1.00 42.34 102 ASN A CA 1
ATOM 818 C C . ASN A 1 102 ? 11.950 16.370 -27.906 1.00 42.34 102 ASN A C 1
ATOM 820 O O . ASN A 1 102 ? 13.081 16.557 -28.344 1.00 42.34 102 ASN A O 1
ATOM 824 N N . SER A 1 103 ? 11.471 15.134 -27.744 1.00 45.16 103 SER A N 1
ATOM 825 C CA . SER A 1 103 ? 12.166 13.932 -28.207 1.00 45.16 103 SER A CA 1
ATOM 826 C C . SER A 1 103 ? 11.418 13.307 -29.384 1.00 45.16 103 SER A C 1
ATOM 828 O O . SER A 1 103 ? 10.759 12.284 -29.226 1.00 45.16 103 SER A O 1
ATOM 830 N N . THR A 1 104 ? 11.573 13.876 -30.578 1.00 46.97 104 THR A N 1
ATOM 831 C CA . THR A 1 104 ? 11.220 13.279 -31.885 1.00 46.97 104 THR A CA 1
ATOM 832 C C . THR A 1 104 ? 12.111 12.088 -32.269 1.00 46.97 104 THR A C 1
ATOM 834 O O . THR A 1 104 ? 12.232 11.755 -33.441 1.00 46.97 104 THR A O 1
ATOM 837 N N . ASP A 1 105 ? 12.748 11.442 -31.293 1.00 54.41 105 ASP A N 1
ATOM 838 C CA . ASP A 1 105 ? 13.691 10.349 -31.499 1.00 54.41 105 ASP A CA 1
ATOM 839 C C . ASP A 1 105 ? 12.932 9.006 -31.599 1.00 54.41 105 ASP A C 1
ATOM 841 O O . ASP A 1 105 ? 12.469 8.487 -30.572 1.00 54.41 105 ASP A O 1
ATOM 845 N N . PRO A 1 106 ? 12.759 8.434 -32.811 1.00 55.28 106 PRO A N 1
ATOM 846 C CA . PRO A 1 106 ? 11.977 7.213 -33.035 1.00 55.28 106 PRO A CA 1
ATOM 847 C C . PRO A 1 106 ? 12.578 5.963 -32.362 1.00 55.28 106 PRO A C 1
ATOM 849 O O . PRO A 1 106 ? 11.925 4.909 -32.300 1.00 55.28 106 PRO A O 1
ATOM 852 N N . ASP A 1 107 ? 13.797 6.076 -31.823 1.00 67.75 107 ASP A N 1
ATOM 853 C CA . ASP A 1 107 ? 14.544 4.984 -31.205 1.00 67.75 107 ASP A CA 1
ATOM 854 C C . ASP A 1 107 ? 14.404 4.882 -29.685 1.00 67.75 107 ASP A C 1
ATOM 856 O O . ASP A 1 107 ? 14.917 3.931 -29.082 1.00 67.75 107 ASP A O 1
ATOM 860 N N . LYS A 1 108 ? 13.642 5.777 -29.048 1.00 74.06 108 LYS A N 1
ATOM 861 C CA . LYS A 1 108 ? 13.324 5.664 -27.618 1.00 74.06 108 LYS A CA 1
ATOM 862 C C . LYS A 1 108 ? 12.039 4.880 -27.381 1.00 74.06 108 LYS A C 1
ATOM 864 O O . LYS A 1 108 ? 11.036 5.010 -28.080 1.00 74.06 108 LYS A O 1
ATOM 869 N N . LEU A 1 109 ? 12.080 4.008 -26.379 1.00 78.19 109 LEU A N 1
ATOM 870 C CA . LEU A 1 109 ? 10.907 3.310 -25.865 1.00 78.19 109 LEU A CA 1
ATOM 871 C C . LEU A 1 109 ? 10.402 4.001 -24.610 1.00 78.19 109 LEU A C 1
ATOM 873 O O . LEU A 1 109 ? 11.195 4.477 -23.801 1.00 78.19 109 LEU A O 1
ATOM 877 N N . HIS A 1 110 ? 9.081 3.986 -24.452 1.00 81.44 110 HIS A N 1
ATOM 878 C CA . HIS A 1 110 ? 8.373 4.562 -23.319 1.00 81.44 110 HIS A CA 1
ATOM 879 C C . HIS A 1 110 ? 7.467 3.509 -22.687 1.00 81.44 110 HIS A C 1
ATOM 881 O O . HIS A 1 110 ? 6.734 2.802 -23.387 1.00 81.44 110 HIS A O 1
ATOM 887 N N . TYR A 1 111 ? 7.540 3.412 -21.364 1.00 84.44 111 TYR A N 1
ATOM 888 C CA . TYR A 1 111 ? 6.711 2.529 -20.555 1.00 84.44 111 TYR A CA 1
ATOM 889 C C . TYR A 1 111 ? 6.141 3.290 -19.371 1.00 84.44 111 TYR A C 1
ATOM 891 O O . TYR A 1 111 ? 6.827 4.133 -18.787 1.00 84.44 111 TYR A O 1
ATOM 899 N N . ALA A 1 112 ? 4.896 2.967 -19.035 1.00 83.81 112 ALA A N 1
ATOM 900 C CA . ALA A 1 112 ? 4.202 3.552 -17.907 1.00 83.81 112 ALA A CA 1
ATOM 901 C C . ALA A 1 112 ? 3.686 2.485 -16.937 1.00 83.81 112 ALA A C 1
ATOM 903 O O . ALA A 1 112 ? 3.237 1.414 -17.362 1.00 83.81 112 ALA A O 1
ATOM 904 N N . TRP A 1 113 ? 3.719 2.822 -15.648 1.00 86.19 113 TRP A N 1
ATOM 905 C CA . TRP A 1 113 ? 3.118 2.054 -14.558 1.00 86.19 113 TRP A CA 1
ATOM 906 C C . TRP A 1 113 ? 2.180 2.958 -13.781 1.00 86.19 113 TRP A C 1
ATOM 908 O O . TRP A 1 113 ? 2.564 4.061 -13.388 1.00 86.19 113 TRP A O 1
ATOM 918 N N . ARG A 1 114 ? 0.967 2.468 -13.536 1.00 83.00 114 ARG A N 1
ATOM 919 C CA . ARG A 1 114 ? -0.004 3.111 -12.654 1.00 83.00 114 ARG A CA 1
ATOM 920 C C . ARG A 1 114 ? -0.106 2.286 -11.392 1.00 83.00 114 ARG A C 1
ATOM 922 O O . ARG A 1 114 ? -0.305 1.076 -11.467 1.00 83.00 114 ARG A O 1
ATOM 929 N N . PHE A 1 115 ? 0.059 2.926 -10.246 1.00 80.06 115 PHE A N 1
ATOM 930 C CA . PHE A 1 115 ? -0.124 2.252 -8.971 1.00 80.06 115 PHE A CA 1
ATOM 931 C C . PHE A 1 115 ? -0.607 3.224 -7.904 1.00 80.06 115 PHE A C 1
ATOM 933 O O . PHE A 1 115 ? -0.351 4.428 -7.949 1.00 80.06 115 PHE A O 1
ATOM 940 N N . ARG A 1 116 ? -1.328 2.666 -6.934 1.00 82.44 116 ARG A N 1
ATOM 941 C CA . ARG A 1 116 ? -1.879 3.399 -5.800 1.00 82.44 116 ARG A CA 1
ATOM 942 C C . ARG A 1 116 ? -0.849 3.490 -4.683 1.00 82.44 116 ARG A C 1
ATOM 944 O O . ARG A 1 116 ? -0.320 2.469 -4.241 1.00 82.44 116 ARG A O 1
ATOM 951 N N . LEU A 1 117 ? -0.596 4.705 -4.211 1.00 80.62 117 LEU A N 1
ATOM 952 C CA . LEU A 1 117 ? 0.282 4.953 -3.078 1.00 80.62 117 LEU A CA 1
ATOM 953 C C . LEU A 1 117 ? -0.366 4.455 -1.788 1.00 80.62 117 LEU A C 1
ATOM 955 O O . LEU A 1 117 ? -1.490 4.819 -1.458 1.00 80.62 117 LEU A O 1
ATOM 959 N N . ARG A 1 118 ? 0.364 3.638 -1.032 1.00 79.62 118 ARG A N 1
ATOM 960 C CA . ARG A 1 118 ? -0.040 3.164 0.296 1.00 79.62 118 ARG A CA 1
ATOM 961 C C . ARG A 1 118 ? 0.799 3.850 1.359 1.00 79.62 118 ARG A C 1
ATOM 963 O O . ARG A 1 118 ? 1.946 4.194 1.101 1.00 79.62 118 ARG A O 1
ATOM 970 N N . ARG A 1 119 ? 0.273 3.989 2.578 1.00 73.62 119 ARG A N 1
ATOM 971 C CA . ARG A 1 119 ? 1.010 4.622 3.695 1.00 73.62 119 ARG A CA 1
ATOM 972 C C . ARG A 1 119 ? 2.337 3.951 4.008 1.00 73.62 119 ARG A C 1
ATOM 974 O O . ARG A 1 119 ? 3.301 4.627 4.344 1.00 73.62 119 ARG A O 1
ATOM 981 N N . GLU A 1 120 ? 2.389 2.634 3.842 1.00 74.81 120 GLU A N 1
ATOM 982 C CA . GLU A 1 120 ? 3.602 1.832 4.013 1.00 74.81 120 GLU A CA 1
ATOM 983 C C . GLU A 1 120 ? 4.737 2.216 3.046 1.00 74.81 120 GLU A C 1
ATOM 985 O O . GLU A 1 120 ? 5.869 1.796 3.254 1.00 74.81 120 GLU A O 1
ATOM 990 N N . TYR A 1 121 ? 4.458 3.021 2.012 1.00 80.12 121 TYR A N 1
ATOM 991 C CA . TYR A 1 121 ? 5.449 3.511 1.049 1.00 80.12 121 TYR A CA 1
ATOM 992 C C . TYR A 1 121 ? 6.068 4.852 1.464 1.00 80.12 121 TYR A C 1
ATOM 994 O O . TYR A 1 121 ? 6.849 5.426 0.709 1.00 80.12 121 TYR A O 1
ATOM 1002 N N . SER A 1 122 ? 5.735 5.384 2.643 1.00 77.12 122 SER A N 1
ATOM 1003 C CA . SER A 1 122 ? 6.348 6.617 3.140 1.00 77.12 122 SER A CA 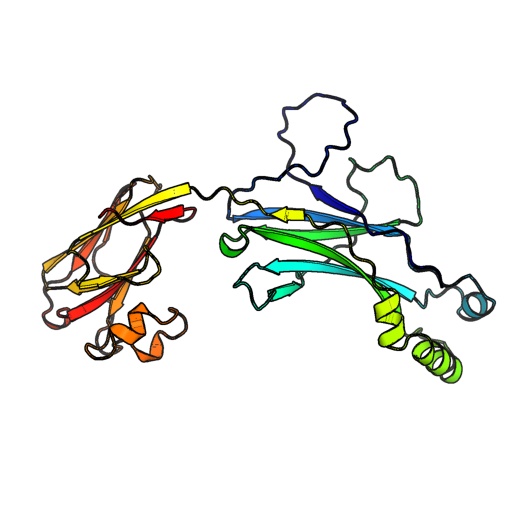1
ATOM 1004 C C . SER A 1 122 ? 7.854 6.442 3.317 1.00 77.12 122 SER A C 1
ATOM 1006 O O . SER A 1 122 ? 8.297 5.622 4.117 1.00 77.12 122 SER A O 1
ATOM 1008 N N . GLY A 1 123 ? 8.644 7.236 2.591 1.00 76.50 123 GLY A N 1
ATOM 1009 C CA . GLY A 1 123 ? 10.103 7.125 2.598 1.00 76.50 123 GLY A CA 1
ATOM 1010 C C . GLY A 1 123 ? 10.641 5.977 1.740 1.00 76.50 123 GLY A C 1
ATOM 1011 O O . GLY A 1 123 ? 11.839 5.711 1.788 1.00 76.50 123 GLY A O 1
ATOM 1012 N N . ALA A 1 124 ? 9.787 5.304 0.964 1.00 85.25 124 ALA A N 1
ATOM 1013 C CA . ALA A 1 124 ? 10.209 4.408 -0.106 1.00 85.25 124 ALA A CA 1
ATOM 1014 C C . ALA A 1 124 ? 10.727 5.210 -1.308 1.00 85.25 124 ALA A C 1
ATOM 1016 O O . ALA A 1 124 ? 10.519 6.422 -1.412 1.00 85.25 124 ALA A O 1
ATOM 1017 N N . TYR A 1 125 ? 11.370 4.534 -2.253 1.00 87.19 125 TYR A N 1
ATOM 1018 C CA . TYR A 1 125 ? 11.730 5.129 -3.537 1.00 87.19 125 TYR A CA 1
ATOM 1019 C C . TYR A 1 125 ? 11.474 4.156 -4.680 1.00 87.19 125 TYR A C 1
ATOM 1021 O O . TYR A 1 125 ? 11.396 2.945 -4.481 1.00 87.19 125 TYR A O 1
ATOM 1029 N N . VAL A 1 126 ? 11.321 4.691 -5.888 1.00 88.06 126 VAL A N 1
ATOM 1030 C CA . VAL A 1 126 ? 11.083 3.891 -7.089 1.00 88.06 126 VAL A CA 1
ATOM 1031 C C . VAL A 1 126 ? 12.208 4.089 -8.086 1.00 88.06 126 VAL A C 1
ATOM 1033 O O . VAL A 1 126 ? 12.645 5.216 -8.321 1.00 88.06 126 VAL A O 1
ATOM 1036 N N . THR A 1 127 ? 12.644 2.994 -8.698 1.00 90.81 127 THR A N 1
ATOM 1037 C CA . THR A 1 127 ? 13.573 2.996 -9.828 1.00 90.81 127 THR A CA 1
ATOM 1038 C C . THR A 1 127 ? 12.947 2.319 -11.043 1.00 90.81 127 THR A C 1
ATOM 1040 O O . THR A 1 127 ? 12.018 1.518 -10.933 1.00 90.81 127 THR A O 1
ATOM 1043 N N . CYS A 1 128 ? 13.454 2.658 -12.226 1.00 89.38 128 CYS A N 1
ATOM 1044 C CA . CYS A 1 128 ? 13.193 1.923 -13.454 1.00 89.38 128 CYS A CA 1
ATOM 1045 C C . CYS A 1 128 ? 14.447 1.154 -13.853 1.00 89.38 128 CYS A C 1
ATOM 1047 O O . CYS A 1 128 ? 15.499 1.751 -14.082 1.00 89.38 128 CYS A O 1
ATOM 1049 N N . GLU A 1 129 ? 14.310 -0.158 -13.964 1.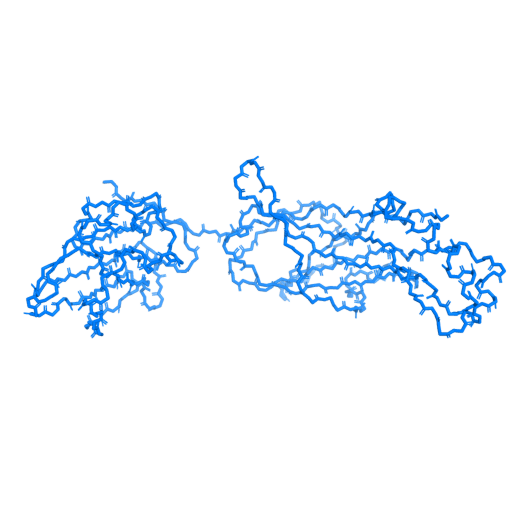00 91.31 129 GLU A N 1
ATOM 1050 C CA . GLU A 1 129 ? 15.322 -1.071 -14.463 1.00 91.31 129 GLU A CA 1
ATOM 1051 C C . GLU A 1 129 ? 15.009 -1.462 -15.907 1.00 91.31 129 GLU A C 1
ATOM 1053 O O . GLU A 1 129 ? 13.862 -1.736 -16.278 1.00 91.31 129 GLU A O 1
ATOM 1058 N N . VAL A 1 130 ? 16.050 -1.494 -16.732 1.00 89.38 130 VAL A N 1
ATOM 1059 C CA . VAL A 1 130 ? 15.953 -1.840 -18.142 1.00 89.38 130 VAL A CA 1
ATOM 1060 C C . VAL A 1 130 ? 17.045 -2.836 -18.506 1.00 89.38 130 VAL A C 1
ATOM 1062 O O . VAL A 1 130 ? 18.233 -2.555 -18.341 1.00 89.38 130 VAL A O 1
ATOM 1065 N N . GLN A 1 131 ? 16.651 -3.970 -19.080 1.00 88.69 131 GLN A N 1
ATOM 1066 C CA . GLN A 1 131 ? 17.561 -5.049 -19.463 1.00 88.69 131 GLN A CA 1
ATOM 1067 C C . GLN A 1 131 ? 17.232 -5.602 -20.858 1.00 88.69 131 GLN A C 1
ATOM 1069 O O . GLN A 1 131 ? 16.094 -5.453 -21.325 1.00 88.69 131 GLN A O 1
ATOM 1074 N N . PRO A 1 132 ? 18.200 -6.223 -21.549 1.00 85.00 132 PRO A N 1
ATOM 1075 C CA . PRO A 1 132 ? 17.913 -6.942 -22.778 1.00 85.00 132 PRO A CA 1
ATOM 1076 C C . PRO A 1 132 ? 17.186 -8.259 -22.474 1.00 85.00 132 PRO A C 1
ATOM 1078 O O . PRO A 1 132 ? 17.461 -8.928 -21.480 1.00 85.00 132 PRO A O 1
ATOM 1081 N N . GLU A 1 133 ? 16.274 -8.640 -23.358 1.00 83.44 133 GLU A N 1
ATOM 1082 C CA . GLU A 1 133 ? 15.552 -9.908 -23.329 1.00 83.44 133 GLU A CA 1
ATOM 1083 C C . GLU A 1 133 ? 15.634 -10.546 -24.716 1.00 83.44 133 GLU A C 1
ATOM 1085 O O . GLU A 1 133 ? 15.271 -9.917 -25.716 1.00 83.44 133 GLU A O 1
ATOM 1090 N N . LEU A 1 134 ? 16.131 -11.783 -24.773 1.00 79.38 134 LEU A N 1
ATOM 1091 C CA . LEU A 1 134 ? 16.124 -12.572 -25.998 1.00 79.38 134 LEU A CA 1
ATOM 1092 C C . LEU A 1 134 ? 14.718 -13.113 -26.251 1.00 79.38 134 LEU A C 1
ATOM 1094 O O . LEU A 1 134 ? 14.132 -13.762 -25.387 1.00 79.38 134 LEU A O 1
ATOM 1098 N N . ILE A 1 135 ? 14.202 -12.886 -27.455 1.00 72.75 135 ILE A N 1
ATOM 1099 C CA . ILE A 1 135 ? 12.939 -13.462 -27.909 1.00 72.75 135 ILE A CA 1
ATOM 1100 C C . ILE A 1 135 ? 13.269 -14.577 -28.897 1.00 72.75 135 ILE A C 1
ATOM 1102 O O . ILE A 1 135 ? 13.887 -14.276 -29.919 1.00 72.75 135 ILE A O 1
ATOM 1106 N N . PRO A 1 136 ? 12.853 -15.832 -28.638 1.00 67.81 136 PRO A N 1
ATOM 1107 C CA . PRO A 1 136 ? 13.060 -16.924 -29.575 1.00 67.81 136 PRO A CA 1
ATOM 1108 C C . PRO A 1 136 ? 12.281 -16.632 -30.863 1.00 67.81 136 PRO A C 1
ATOM 1110 O O . PRO A 1 136 ? 11.053 -16.511 -30.832 1.00 67.81 136 PRO A O 1
ATOM 1113 N N . PRO A 1 137 ? 12.963 -16.470 -32.002 1.00 65.38 137 PRO A N 1
ATOM 1114 C CA . PRO A 1 137 ? 12.294 -16.240 -33.272 1.00 65.38 137 PRO A CA 1
ATOM 1115 C C . PRO A 1 137 ? 11.754 -17.561 -33.838 1.00 65.38 137 PRO A C 1
ATOM 1117 O O . PRO A 1 137 ? 12.280 -18.640 -33.577 1.00 65.38 137 PRO A O 1
ATOM 1120 N N . ILE A 1 138 ? 10.701 -17.468 -34.650 1.00 62.91 138 ILE A N 1
ATOM 1121 C CA . ILE A 1 138 ? 9.947 -18.632 -35.150 1.00 62.91 138 ILE A CA 1
ATOM 1122 C C . ILE A 1 138 ? 10.768 -19.480 -36.148 1.00 62.91 138 ILE A C 1
ATOM 1124 O O . ILE A 1 138 ? 10.530 -20.677 -36.269 1.00 62.91 138 ILE A O 1
ATOM 1128 N N . LEU A 1 139 ? 11.730 -18.880 -36.864 1.00 65.06 139 LEU A N 1
ATOM 1129 C CA . LEU A 1 139 ? 12.416 -19.491 -38.018 1.00 65.06 139 LEU A CA 1
ATOM 1130 C C . LEU A 1 139 ? 13.951 -19.401 -37.953 1.00 65.06 139 LEU A C 1
ATOM 1132 O O . LEU A 1 139 ? 14.603 -19.210 -38.978 1.00 65.06 139 LEU A O 1
ATOM 1136 N N . VAL A 1 140 ? 14.553 -19.504 -36.768 1.00 64.81 140 VAL A N 1
ATOM 1137 C CA . VAL A 1 140 ? 16.021 -19.457 -36.638 1.00 64.81 140 VAL A CA 1
ATOM 1138 C C . VAL A 1 140 ? 16.615 -20.846 -36.428 1.00 64.81 140 VAL A C 1
ATOM 1140 O O . VAL A 1 140 ? 16.062 -21.629 -35.655 1.00 64.81 140 VAL A O 1
ATOM 1143 N N . PRO A 1 141 ? 17.753 -21.166 -37.076 1.00 71.75 141 PRO A N 1
ATOM 1144 C CA . PRO A 1 141 ? 18.455 -22.423 -36.844 1.00 71.75 141 PRO A CA 1
ATOM 1145 C C . PRO A 1 141 ? 18.807 -22.612 -35.363 1.00 71.75 141 PRO A C 1
ATOM 1147 O O . PRO A 1 141 ? 19.377 -21.708 -34.751 1.00 71.75 141 PRO A O 1
ATOM 1150 N N . ALA A 1 142 ? 18.543 -23.801 -34.811 1.00 73.12 142 ALA A N 1
ATOM 1151 C CA . ALA A 1 142 ? 18.810 -24.123 -33.403 1.00 73.12 142 ALA A CA 1
ATOM 1152 C C . ALA A 1 142 ? 20.247 -23.765 -32.977 1.00 73.12 142 ALA A C 1
ATOM 1154 O O . ALA A 1 142 ? 20.442 -23.081 -31.981 1.00 73.12 142 ALA A O 1
ATOM 1155 N N . ALA A 1 143 ? 21.242 -24.085 -33.813 1.00 74.19 143 ALA A N 1
ATOM 1156 C CA . ALA A 1 143 ? 22.646 -23.769 -33.545 1.00 74.19 143 ALA A CA 1
ATOM 1157 C C . ALA A 1 143 ? 22.935 -22.260 -33.395 1.00 74.19 143 ALA A C 1
ATOM 1159 O O . ALA A 1 143 ? 23.792 -21.872 -32.604 1.00 74.19 143 ALA A O 1
ATOM 1160 N N . TYR A 1 144 ? 22.225 -21.397 -34.132 1.00 72.69 144 TYR A N 1
ATOM 1161 C CA . TYR A 1 144 ? 22.375 -19.946 -33.992 1.00 72.69 144 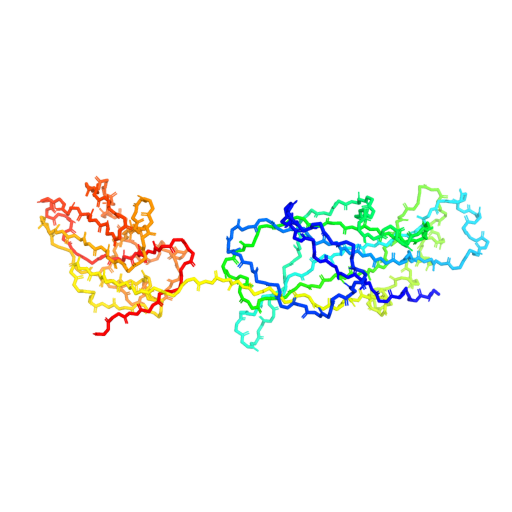TYR A CA 1
ATOM 1162 C C . TYR A 1 144 ? 21.701 -19.439 -32.712 1.00 72.69 144 TYR A C 1
ATOM 1164 O O . TYR A 1 144 ? 22.234 -18.555 -32.046 1.00 72.69 144 TYR A O 1
ATOM 1172 N N . TRP A 1 145 ? 20.555 -20.014 -32.338 1.00 76.75 145 TRP A N 1
ATOM 1173 C CA . TRP A 1 145 ? 19.884 -19.685 -31.081 1.00 76.75 145 TRP A CA 1
ATOM 1174 C C . TRP A 1 145 ? 20.691 -20.130 -29.854 1.00 76.75 145 TRP A C 1
ATOM 1176 O O . TRP A 1 145 ? 20.830 -19.367 -28.899 1.00 76.75 145 TRP A O 1
ATOM 1186 N N . ASP A 1 146 ? 21.283 -21.321 -29.895 1.00 78.69 146 ASP A N 1
ATOM 1187 C CA . ASP A 1 146 ? 22.137 -21.839 -28.824 1.00 78.69 146 ASP A CA 1
ATOM 1188 C C . ASP A 1 146 ? 23.388 -20.971 -28.655 1.00 78.69 146 ASP A C 1
ATOM 1190 O O . ASP A 1 146 ? 23.729 -20.564 -27.543 1.00 78.69 146 ASP A O 1
ATOM 1194 N N . TRP A 1 147 ? 24.023 -20.588 -29.767 1.00 79.06 147 TRP A N 1
ATOM 1195 C CA . TRP A 1 147 ? 25.124 -19.630 -29.740 1.00 79.06 147 TRP A CA 1
ATOM 1196 C C . TRP A 1 147 ? 24.684 -18.277 -29.157 1.00 79.06 147 TRP A C 1
ATOM 1198 O O . TRP A 1 147 ? 25.304 -17.789 -28.212 1.00 79.06 147 TRP A O 1
ATOM 1208 N N . LEU A 1 148 ? 23.582 -17.693 -29.640 1.00 75.06 148 LEU A N 1
ATOM 1209 C CA . LEU A 1 148 ? 23.100 -16.392 -29.169 1.00 75.06 148 LEU A CA 1
ATOM 1210 C C . LEU A 1 148 ? 22.724 -16.421 -27.681 1.00 75.06 148 LEU A C 1
ATOM 1212 O O . LEU A 1 148 ? 23.087 -15.518 -26.935 1.00 75.06 148 LEU A O 1
ATOM 1216 N N . SER A 1 149 ? 22.039 -17.465 -27.220 1.00 78.75 149 SER A N 1
ATOM 1217 C CA . SER A 1 149 ? 21.686 -17.620 -25.806 1.00 78.75 149 SER A CA 1
ATOM 1218 C C . SER A 1 149 ? 22.922 -17.766 -24.913 1.00 78.75 149 SER A C 1
ATOM 1220 O O . SER A 1 149 ? 22.946 -17.202 -23.818 1.00 78.75 149 SER A O 1
ATOM 1222 N N . SER A 1 150 ? 23.988 -18.414 -25.401 1.00 79.25 150 SER A N 1
ATOM 1223 C CA . SER A 1 150 ? 25.271 -18.490 -24.690 1.00 79.25 150 SER A CA 1
ATOM 1224 C C . SER A 1 150 ? 25.945 -17.116 -24.548 1.00 79.25 150 SER A C 1
ATOM 1226 O O . SER A 1 150 ? 26.474 -16.781 -23.482 1.00 79.25 150 SER A O 1
ATOM 1228 N N . GLU A 1 151 ? 25.830 -16.261 -25.570 1.00 75.69 151 GLU A N 1
ATOM 1229 C CA . GLU A 1 151 ? 26.337 -14.885 -25.541 1.00 75.69 151 GLU A CA 1
ATOM 1230 C C . GLU A 1 151 ? 25.518 -13.973 -24.604 1.00 75.69 151 GLU A C 1
ATOM 1232 O O . GLU A 1 151 ? 26.046 -12.971 -24.113 1.00 75.69 151 GLU A O 1
ATOM 1237 N N . PHE A 1 152 ? 24.270 -14.350 -24.300 1.00 77.19 152 PHE A N 1
ATOM 1238 C CA . PHE A 1 152 ? 23.353 -13.711 -23.344 1.00 77.19 152 PHE A CA 1
ATOM 1239 C C . PHE A 1 152 ? 23.238 -14.493 -22.028 1.00 77.19 152 PHE A C 1
ATOM 1241 O O . PHE A 1 152 ? 22.167 -14.591 -21.428 1.00 77.19 152 PHE A O 1
ATOM 1248 N N . SER A 1 153 ? 24.355 -15.035 -21.540 1.00 79.06 153 SER A N 1
ATOM 1249 C CA . SER A 1 153 ? 24.386 -15.650 -20.211 1.00 79.06 153 SER A CA 1
ATOM 1250 C C . SER A 1 153 ? 23.871 -14.688 -19.118 1.00 79.06 153 SER A C 1
ATOM 1252 O O . SER A 1 153 ? 24.048 -13.467 -19.231 1.00 79.06 153 SER A O 1
ATOM 1254 N N . PRO A 1 154 ? 23.285 -15.202 -18.017 1.00 77.38 154 PRO A N 1
ATOM 1255 C CA . PRO A 1 154 ? 22.738 -14.371 -16.940 1.00 77.38 154 PRO A CA 1
ATOM 1256 C C . PRO A 1 154 ? 23.726 -13.326 -16.407 1.00 77.38 154 PRO A C 1
ATOM 1258 O O . PRO A 1 154 ? 23.345 -12.190 -16.133 1.00 77.38 154 PRO A O 1
ATOM 1261 N N . HIS A 1 155 ? 25.011 -13.681 -16.328 1.00 77.56 155 HIS A N 1
ATOM 1262 C CA . HIS A 1 155 ? 26.062 -12.773 -15.875 1.00 77.56 155 HIS A CA 1
ATOM 1263 C C . HIS A 1 155 ? 26.275 -11.590 -16.832 1.00 77.56 155 HIS A C 1
ATOM 1265 O O . HIS A 1 155 ? 26.434 -10.451 -16.397 1.00 77.56 155 HIS A O 1
ATOM 1271 N N . ARG A 1 156 ? 26.221 -11.826 -18.148 1.00 77.94 156 ARG A N 1
ATOM 1272 C CA . ARG A 1 156 ? 26.312 -10.752 -19.144 1.00 77.94 156 ARG A CA 1
ATOM 1273 C C . ARG A 1 156 ? 25.056 -9.890 -19.170 1.00 77.94 156 ARG A C 1
ATOM 1275 O O . ARG A 1 156 ? 25.171 -8.676 -19.299 1.00 77.94 156 ARG A O 1
ATOM 1282 N N . ILE A 1 157 ? 23.874 -10.486 -18.995 1.00 79.94 157 ILE A N 1
ATOM 1283 C CA . ILE A 1 157 ? 22.622 -9.726 -18.861 1.00 79.94 157 ILE A CA 1
ATOM 1284 C C . ILE A 1 157 ? 22.718 -8.776 -17.664 1.00 79.94 157 ILE A C 1
ATOM 1286 O O . ILE A 1 157 ? 22.432 -7.594 -17.826 1.00 79.94 157 ILE A O 1
ATOM 1290 N N . GLN A 1 158 ? 23.206 -9.249 -16.510 1.00 82.44 158 GLN A N 1
ATOM 1291 C CA . GLN A 1 158 ? 23.407 -8.419 -15.315 1.00 82.44 158 GLN A CA 1
ATOM 1292 C C . GLN A 1 158 ? 24.302 -7.201 -15.579 1.00 82.44 158 GLN A C 1
ATOM 1294 O O . GLN A 1 158 ? 23.978 -6.098 -15.149 1.00 82.44 158 GLN A O 1
ATOM 1299 N N . GLN A 1 159 ? 25.389 -7.366 -16.336 1.00 82.62 159 GLN A N 1
ATOM 1300 C CA . GLN A 1 159 ? 26.273 -6.254 -16.714 1.00 82.62 159 GLN A CA 1
ATOM 1301 C C . GLN A 1 159 ? 25.599 -5.241 -17.652 1.00 82.62 159 GLN A C 1
ATOM 1303 O O . GLN A 1 159 ? 25.999 -4.076 -17.711 1.00 82.62 159 GLN A O 1
ATOM 1308 N N . MET A 1 160 ? 24.575 -5.674 -18.389 1.00 82.69 160 MET A N 1
ATOM 1309 C CA . MET A 1 160 ? 23.813 -4.820 -19.292 1.00 82.69 160 MET A CA 1
ATOM 1310 C C . MET A 1 160 ? 22.655 -4.105 -18.599 1.00 82.69 160 MET A C 1
ATOM 1312 O O . MET A 1 160 ? 22.183 -3.119 -19.152 1.00 82.69 160 MET A O 1
ATOM 1316 N N . ILE A 1 161 ? 22.237 -4.521 -17.398 1.00 87.88 161 ILE A N 1
ATOM 1317 C CA . ILE A 1 161 ? 21.156 -3.868 -16.649 1.00 87.88 161 ILE A CA 1
ATOM 1318 C C . ILE A 1 161 ? 21.458 -2.375 -16.474 1.00 87.88 161 ILE A C 1
ATOM 1320 O O . ILE A 1 161 ? 22.549 -1.964 -16.072 1.00 87.88 161 ILE A O 1
ATOM 1324 N N . SER A 1 162 ? 20.475 -1.532 -16.774 1.00 88.25 162 SER A N 1
ATOM 1325 C CA . SER A 1 162 ? 20.553 -0.085 -16.592 1.00 88.25 162 SER A CA 1
ATOM 1326 C C . SER A 1 162 ? 19.427 0.380 -15.680 1.00 88.25 162 SER A C 1
ATOM 1328 O O . SER A 1 162 ? 18.274 0.015 -15.895 1.00 88.25 162 SER A O 1
ATOM 1330 N N . VAL A 1 163 ? 19.764 1.174 -14.663 1.00 89.38 163 VAL A N 1
ATOM 1331 C CA . VAL A 1 163 ? 18.829 1.621 -13.621 1.00 89.38 163 VAL A CA 1
ATOM 1332 C C . VAL A 1 163 ? 18.741 3.143 -13.634 1.00 89.38 163 VAL A C 1
ATOM 1334 O O . VAL A 1 163 ? 19.757 3.830 -13.770 1.00 89.38 163 VAL A O 1
ATOM 1337 N N . SER A 1 164 ? 17.525 3.675 -13.533 1.00 88.94 164 SER A N 1
ATOM 1338 C CA . SER A 1 164 ? 17.273 5.116 -13.514 1.00 88.94 164 SER A CA 1
ATOM 1339 C C . SER A 1 164 ? 17.741 5.750 -12.211 1.00 88.94 164 SER A C 1
ATOM 1341 O O . SER A 1 164 ? 18.002 5.066 -11.224 1.00 88.94 164 SER A O 1
ATOM 1343 N N . ASP A 1 165 ? 17.783 7.081 -12.178 1.00 87.00 165 ASP A N 1
ATOM 1344 C CA . ASP A 1 165 ? 17.796 7.778 -10.894 1.00 87.00 165 ASP A CA 1
ATOM 1345 C C . ASP A 1 165 ? 16.522 7.452 -10.095 1.00 87.00 165 ASP A C 1
ATOM 1347 O O . ASP A 1 165 ? 15.454 7.272 -10.702 1.00 87.00 165 ASP A O 1
ATOM 1351 N N . PRO A 1 166 ? 16.628 7.320 -8.760 1.00 86.81 166 PRO A N 1
ATOM 1352 C CA . PRO A 1 166 ? 15.490 7.010 -7.911 1.00 86.81 166 PRO A CA 1
ATOM 1353 C C . PRO A 1 166 ? 14.573 8.225 -7.738 1.00 86.81 166 PRO A C 1
ATOM 1355 O O . PRO A 1 166 ? 15.035 9.358 -7.604 1.00 86.81 166 PRO A O 1
ATOM 1358 N N . ILE A 1 167 ? 13.264 7.977 -7.668 1.00 84.75 167 ILE A N 1
ATOM 1359 C CA . ILE A 1 167 ? 12.267 8.962 -7.232 1.00 84.75 167 ILE A CA 1
ATOM 1360 C C . ILE A 1 167 ? 11.818 8.593 -5.821 1.00 84.75 167 ILE A C 1
ATOM 1362 O O . ILE A 1 167 ? 11.200 7.547 -5.623 1.00 84.75 167 ILE A O 1
ATOM 1366 N N . ALA A 1 168 ? 12.123 9.448 -4.845 1.00 84.19 168 ALA A N 1
ATOM 1367 C CA . ALA A 1 168 ? 11.670 9.275 -3.469 1.00 84.19 168 ALA A CA 1
ATOM 1368 C C . ALA A 1 168 ? 10.169 9.582 -3.337 1.00 84.19 168 ALA A C 1
ATOM 1370 O O . ALA A 1 168 ? 9.675 10.582 -3.861 1.00 84.19 168 ALA A O 1
ATOM 1371 N N . LEU A 1 169 ? 9.450 8.723 -2.615 1.00 81.62 169 LEU A N 1
ATOM 1372 C CA . LEU A 1 169 ? 8.030 8.867 -2.318 1.00 81.62 169 LEU A CA 1
ATOM 1373 C C . LEU A 1 169 ? 7.866 9.479 -0.924 1.00 81.62 169 LEU A C 1
ATOM 1375 O O . LEU A 1 169 ? 8.023 8.806 0.099 1.00 81.62 169 LEU A O 1
ATOM 1379 N N . HIS A 1 170 ? 7.530 10.767 -0.879 1.00 79.00 170 HIS A N 1
ATOM 1380 C CA . HIS A 1 170 ? 7.230 11.457 0.371 1.00 79.00 170 HIS A CA 1
ATOM 1381 C C . HIS A 1 170 ? 5.720 11.569 0.537 1.00 79.00 170 HIS A C 1
ATOM 1383 O O . HIS A 1 170 ? 5.050 12.269 -0.217 1.00 79.00 170 HIS A O 1
ATOM 1389 N N . LEU A 1 171 ? 5.173 10.866 1.526 1.00 77.38 171 LEU A N 1
ATOM 1390 C CA . LEU A 1 171 ? 3.743 10.905 1.807 1.00 77.38 171 LEU A CA 1
ATOM 1391 C C . LEU A 1 171 ? 3.449 11.952 2.884 1.00 77.38 171 LEU A C 1
ATOM 1393 O O . LEU A 1 171 ? 4.115 11.986 3.919 1.00 77.38 171 LEU A O 1
ATOM 1397 N N . TYR A 1 172 ? 2.444 12.794 2.655 1.00 73.12 172 TYR A N 1
ATOM 1398 C CA . TYR A 1 172 ? 1.870 13.644 3.688 1.00 73.12 172 TYR A CA 1
ATOM 1399 C C . TYR A 1 172 ? 0.976 12.782 4.578 1.00 73.12 172 TYR A C 1
ATOM 1401 O O . TYR A 1 172 ? -0.107 12.361 4.172 1.00 73.12 172 TYR A O 1
ATOM 1409 N N . ILE A 1 173 ? 1.465 12.486 5.778 1.00 70.56 173 ILE A N 1
ATOM 1410 C CA . ILE A 1 173 ? 0.738 11.724 6.789 1.00 70.56 173 ILE A CA 1
ATOM 1411 C C . ILE A 1 173 ? 0.395 12.691 7.917 1.00 70.56 173 ILE A C 1
ATOM 1413 O O . ILE A 1 173 ? 1.291 13.261 8.545 1.00 70.56 173 ILE A O 1
ATOM 1417 N N . GLU A 1 174 ? -0.897 12.893 8.162 1.00 72.75 174 GLU A N 1
ATOM 1418 C CA . GLU A 1 174 ? -1.355 13.777 9.232 1.00 72.75 174 GLU A CA 1
ATOM 1419 C C . GLU A 1 174 ? -0.951 13.188 10.589 1.00 72.75 174 GLU A C 1
ATOM 1421 O O . GLU A 1 174 ? -1.054 11.982 10.804 1.00 72.75 174 GLU A O 1
ATOM 1426 N N . SER A 1 175 ? -0.454 14.016 11.507 1.00 75.25 175 SER A N 1
ATOM 1427 C CA . SER A 1 175 ? -0.116 13.565 12.860 1.00 75.25 175 SER A CA 1
ATOM 1428 C C . SER A 1 175 ? -1.302 13.784 13.793 1.00 75.25 175 SER A C 1
ATOM 1430 O O . SER A 1 175 ? -1.781 14.908 13.932 1.00 75.25 175 SER A O 1
ATOM 1432 N N . GLY A 1 176 ? -1.769 12.717 14.437 1.00 78.56 176 GLY A N 1
ATOM 1433 C CA . GLY A 1 176 ? -2.918 12.745 15.341 1.00 78.56 176 GLY A CA 1
ATOM 1434 C C . GLY A 1 176 ? -2.591 12.213 16.730 1.00 78.56 176 GLY A C 1
ATOM 1435 O O . GLY A 1 176 ? -1.550 11.597 16.934 1.00 78.56 176 GLY A O 1
ATOM 1436 N N . TYR A 1 177 ? -3.510 12.391 17.674 1.00 83.62 177 TYR A N 1
ATOM 1437 C CA . TYR A 1 177 ? -3.520 11.652 18.931 1.00 83.62 177 TYR A CA 1
ATOM 1438 C C . TYR A 1 177 ? -4.745 10.751 19.022 1.00 83.62 177 TYR A C 1
ATOM 1440 O O . TYR A 1 177 ? -5.793 11.060 18.449 1.00 83.62 177 TYR A O 1
ATOM 1448 N N . ILE A 1 178 ? -4.608 9.653 19.765 1.00 86.56 178 ILE A N 1
ATOM 1449 C CA . ILE A 1 178 ? -5.699 8.715 20.017 1.00 86.56 178 ILE A CA 1
ATOM 1450 C C . ILE A 1 178 ? -5.884 8.485 21.514 1.00 86.56 178 ILE A C 1
ATOM 1452 O O . ILE A 1 178 ? -4.911 8.351 22.258 1.00 86.56 178 ILE A O 1
ATOM 1456 N N . GLN A 1 179 ? -7.139 8.445 21.952 1.00 90.44 179 GLN A N 1
ATOM 1457 C CA . GLN A 1 179 ? -7.523 8.139 23.324 1.00 90.44 179 GLN A CA 1
ATOM 1458 C C . GLN A 1 179 ? -8.578 7.036 23.320 1.00 90.44 179 GLN A C 1
ATOM 1460 O O . GLN A 1 179 ? -9.584 7.128 22.617 1.00 90.44 179 GLN A O 1
ATOM 1465 N N . ILE A 1 180 ? -8.348 5.997 24.122 1.00 91.56 180 ILE A N 1
ATOM 1466 C CA . ILE A 1 180 ? -9.248 4.851 24.269 1.00 91.56 180 ILE A CA 1
ATOM 1467 C C . ILE A 1 180 ? -9.776 4.840 25.704 1.00 91.56 180 ILE A C 1
ATOM 1469 O O . ILE A 1 180 ? -9.006 5.009 26.647 1.00 91.56 180 ILE A O 1
ATOM 1473 N N . ILE A 1 181 ? -11.089 4.659 25.860 1.00 91.88 181 ILE A N 1
ATOM 1474 C CA . ILE A 1 181 ? -11.768 4.561 27.160 1.00 91.88 181 ILE A CA 1
ATOM 1475 C C . ILE A 1 181 ? -12.650 3.302 27.144 1.00 91.88 181 ILE A C 1
ATOM 1477 O O . ILE A 1 181 ? -13.452 3.186 26.219 1.00 91.88 181 ILE A O 1
ATOM 1481 N N . PRO A 1 182 ? -12.566 2.384 28.126 1.00 92.06 182 PRO A N 1
ATOM 1482 C CA . PRO A 1 182 ? -11.719 2.454 29.320 1.00 92.06 182 PRO A CA 1
ATOM 1483 C C . PRO A 1 182 ? -10.226 2.425 28.990 1.00 92.06 182 PRO A C 1
ATOM 1485 O O . PRO A 1 182 ? -9.831 2.003 27.902 1.00 92.06 182 PRO A O 1
ATOM 1488 N N . GLU A 1 183 ? -9.419 2.898 29.939 1.00 91.06 183 GLU A N 1
ATOM 1489 C CA . GLU A 1 183 ? -7.970 2.965 29.780 1.00 91.06 183 GLU A CA 1
ATOM 1490 C C . GLU A 1 183 ? -7.398 1.572 29.454 1.00 91.06 183 GLU A C 1
ATOM 1492 O O . GLU A 1 183 ? -7.740 0.584 30.121 1.00 91.06 183 GLU A O 1
ATOM 1497 N N . PRO A 1 184 ? -6.566 1.451 28.407 1.00 89.81 184 PRO A N 1
ATOM 1498 C CA . PRO A 1 184 ? -5.954 0.183 28.054 1.00 89.81 184 PRO A CA 1
ATOM 1499 C C . PRO A 1 184 ? -5.105 -0.404 29.178 1.00 89.81 184 PRO A C 1
ATOM 1501 O O . PRO A 1 184 ? -4.236 0.238 29.748 1.00 89.81 184 PRO A O 1
ATOM 1504 N N . THR A 1 185 ? -5.306 -1.692 29.427 1.00 87.06 185 THR A N 1
ATOM 1505 C CA . THR A 1 185 ? -4.482 -2.479 30.357 1.00 87.06 185 THR A CA 1
ATOM 1506 C C . THR A 1 185 ? -3.077 -2.735 29.823 1.00 87.06 185 THR A C 1
ATOM 1508 O O . THR A 1 185 ? -2.132 -2.847 30.601 1.00 87.06 185 THR A O 1
ATOM 1511 N N . ARG A 1 186 ? -2.929 -2.860 28.497 1.00 83.81 186 ARG A N 1
ATOM 1512 C CA . ARG A 1 186 ? -1.636 -2.927 27.814 1.00 83.81 186 ARG A CA 1
ATOM 1513 C C . ARG A 1 186 ? -1.714 -2.244 26.460 1.00 83.81 186 ARG A C 1
ATOM 1515 O O . ARG A 1 186 ? -2.772 -2.100 25.849 1.00 83.81 186 ARG A O 1
ATOM 1522 N N . HIS A 1 187 ? -0.542 -1.870 25.985 1.00 82.06 187 HIS A N 1
ATOM 1523 C CA . HIS A 1 187 ? -0.347 -1.132 24.758 1.00 82.06 187 HIS A CA 1
ATOM 1524 C C . HIS A 1 187 ? 0.624 -1.872 23.840 1.00 82.06 187 HIS A C 1
ATOM 1526 O O . HIS A 1 187 ? 1.635 -2.396 24.313 1.00 82.06 187 HIS A O 1
ATOM 1532 N N . ALA A 1 188 ? 0.344 -1.883 22.536 1.00 79.69 188 ALA A N 1
ATOM 1533 C CA . ALA A 1 188 ? 1.309 -2.347 21.542 1.00 79.69 188 ALA A CA 1
ATOM 1534 C C . ALA A 1 188 ? 2.394 -1.295 21.286 1.00 79.69 188 ALA A C 1
ATOM 1536 O O . ALA A 1 188 ? 2.295 -0.150 21.745 1.00 79.69 188 ALA A O 1
ATOM 1537 N N . GLY A 1 189 ? 3.422 -1.672 20.521 1.00 68.44 189 GLY A N 1
ATOM 1538 C CA . GLY A 1 189 ? 4.345 -0.694 19.935 1.00 68.44 189 GLY A CA 1
ATOM 1539 C C . GLY A 1 189 ? 3.626 0.274 18.986 1.00 68.44 189 GLY A C 1
ATOM 1540 O O . GLY A 1 189 ? 3.981 1.447 18.926 1.00 68.44 189 GLY A O 1
ATOM 1541 N N . ASP A 1 190 ? 2.569 -0.200 18.320 1.00 75.25 190 ASP A N 1
ATOM 1542 C CA . ASP A 1 190 ? 1.677 0.619 17.502 1.00 75.25 190 ASP A CA 1
ATOM 1543 C C . ASP A 1 190 ? 0.669 1.390 18.387 1.00 75.25 190 ASP A C 1
ATOM 1545 O O . ASP A 1 190 ? -0.065 0.763 19.162 1.00 75.25 190 ASP A O 1
ATOM 1549 N N . PRO A 1 191 ? 0.611 2.734 18.314 1.00 73.75 191 PRO A N 1
ATOM 1550 C CA . PRO A 1 191 ? -0.330 3.549 19.079 1.00 73.75 191 PRO A CA 1
ATOM 1551 C C . PRO A 1 191 ? -1.806 3.245 18.794 1.00 73.75 191 PRO A C 1
ATOM 1553 O O . PRO A 1 191 ? -2.621 3.466 19.688 1.00 73.75 191 PRO A O 1
ATOM 1556 N N . GLU A 1 192 ? -2.137 2.706 17.619 1.00 82.69 192 GLU A N 1
ATOM 1557 C CA . GLU A 1 192 ? -3.501 2.335 17.212 1.00 82.69 192 GLU A CA 1
ATOM 1558 C C . GLU A 1 192 ? -3.994 1.037 17.874 1.00 82.69 192 GLU A C 1
ATOM 1560 O O . GLU A 1 192 ? -5.199 0.765 17.891 1.00 82.69 192 GLU A O 1
ATOM 1565 N N . ILE A 1 193 ? -3.076 0.232 18.429 1.00 85.25 193 ILE A N 1
ATOM 1566 C CA . ILE A 1 193 ? -3.367 -1.085 19.005 1.00 85.25 193 ILE A CA 1
ATOM 1567 C C . ILE A 1 193 ? -3.205 -1.074 20.532 1.00 85.25 193 ILE A C 1
ATOM 1569 O O . ILE A 1 193 ? -2.157 -0.723 21.089 1.00 85.25 193 ILE A O 1
ATOM 1573 N N . SER A 1 194 ? -4.244 -1.545 21.221 1.00 88.62 194 SER A N 1
ATOM 1574 C CA . SER A 1 194 ? -4.324 -1.591 22.685 1.00 88.62 194 SER A CA 1
ATOM 1575 C C . SER A 1 194 ? -5.141 -2.785 23.168 1.00 88.62 194 SER A C 1
ATOM 1577 O O . SER A 1 194 ? -6.027 -3.245 22.460 1.00 88.62 194 SER A O 1
ATOM 1579 N N . SER A 1 195 ? -4.897 -3.276 24.386 1.00 90.69 195 SER A N 1
ATOM 1580 C CA . SER A 1 195 ? -5.770 -4.264 25.030 1.00 90.69 195 SER A CA 1
ATOM 1581 C C . SER A 1 195 ? -6.535 -3.658 26.198 1.00 90.69 195 SER A C 1
ATOM 1583 O O . SER A 1 195 ? -5.943 -3.078 27.109 1.00 90.69 195 SER A O 1
ATOM 1585 N N . VAL A 1 196 ? -7.848 -3.847 26.224 1.00 91.75 196 VAL A N 1
ATOM 1586 C CA . VAL A 1 196 ? -8.725 -3.396 27.314 1.00 91.75 196 VAL A CA 1
ATOM 1587 C C . VAL A 1 196 ? -9.446 -4.582 27.931 1.00 91.75 196 VAL A C 1
ATOM 1589 O O . VAL A 1 196 ? -9.694 -5.585 27.263 1.00 91.75 196 VAL A O 1
ATOM 1592 N N . VAL A 1 197 ? -9.832 -4.446 29.194 1.00 92.00 197 VAL A N 1
ATOM 1593 C CA . VAL A 1 197 ? -10.795 -5.350 29.825 1.00 92.00 197 VAL A CA 1
ATOM 1594 C C . VAL A 1 197 ? -12.162 -4.688 29.735 1.00 92.00 197 VAL A C 1
ATOM 1596 O O . VAL A 1 197 ? -12.334 -3.570 30.216 1.00 92.00 197 VAL A O 1
ATOM 1599 N N . LEU A 1 198 ? -13.116 -5.365 29.100 1.00 90.62 198 LEU A N 1
ATOM 1600 C CA . LEU A 1 198 ? -14.486 -4.886 28.948 1.00 90.62 198 LEU A CA 1
ATOM 1601 C C . LEU A 1 198 ? -15.414 -5.595 29.928 1.00 90.62 198 LEU A C 1
ATOM 1603 O O . LEU A 1 198 ? -15.339 -6.814 30.114 1.00 90.62 198 LEU A O 1
ATOM 1607 N N . GLN A 1 199 ? -16.312 -4.817 30.522 1.00 91.19 199 GLN A N 1
ATOM 1608 C CA . GLN A 1 199 ? -17.399 -5.298 31.367 1.00 91.19 199 GLN A CA 1
ATOM 1609 C C . GLN A 1 199 ? -18.745 -5.182 30.637 1.00 91.19 199 GLN A C 1
ATOM 1611 O O . GLN A 1 199 ? -18.915 -4.273 29.818 1.00 91.19 199 GLN A O 1
ATOM 1616 N N . PRO A 1 200 ? -19.725 -6.061 30.926 1.00 90.50 200 PRO A N 1
ATOM 1617 C CA . PRO A 1 200 ? -21.077 -5.915 30.394 1.00 90.50 200 PRO A CA 1
ATOM 1618 C C . PRO A 1 200 ? -21.641 -4.526 30.705 1.00 90.50 200 PRO A C 1
ATOM 1620 O O . PRO A 1 200 ? -21.359 -3.973 31.767 1.00 90.50 200 PRO A O 1
ATOM 1623 N N . THR A 1 201 ? -22.443 -3.961 29.800 1.00 89.69 201 THR A N 1
ATOM 1624 C CA . THR A 1 201 ? -23.032 -2.601 29.890 1.00 89.69 201 THR A CA 1
ATOM 1625 C C . THR A 1 201 ? -22.046 -1.428 29.844 1.00 89.69 201 THR A C 1
ATOM 1627 O O . THR A 1 201 ? -22.463 -0.269 29.857 1.00 89.69 201 THR A O 1
ATOM 1630 N N . GLN A 1 202 ? -20.741 -1.690 29.741 1.00 91.69 202 GLN A N 1
ATOM 1631 C CA . GLN A 1 202 ? -19.741 -0.640 29.592 1.00 91.69 202 GLN A CA 1
ATOM 1632 C C . GLN A 1 202 ? -19.818 0.008 28.202 1.00 91.69 202 GLN A C 1
ATOM 1634 O O . GLN A 1 202 ? -20.277 -0.583 27.227 1.00 91.69 202 GLN A O 1
ATOM 1639 N N . THR A 1 203 ? -19.340 1.244 28.088 1.00 93.25 203 THR A N 1
ATOM 1640 C CA . THR A 1 203 ? -19.105 1.873 26.784 1.00 93.25 203 THR A CA 1
ATOM 1641 C C . THR A 1 203 ? -17.617 1.848 26.484 1.00 93.25 203 THR A C 1
ATOM 1643 O O . THR A 1 203 ? -16.817 2.332 27.282 1.00 93.25 203 THR A O 1
ATOM 1646 N N . LEU A 1 204 ? -17.264 1.307 25.323 1.00 94.00 204 LEU A N 1
ATOM 1647 C CA . LEU A 1 204 ? -15.946 1.462 24.737 1.00 94.00 204 LEU A CA 1
ATOM 1648 C C . LEU A 1 204 ? -15.971 2.679 23.817 1.00 94.00 204 LEU A C 1
ATOM 1650 O O . LEU A 1 204 ? -16.848 2.798 22.965 1.00 94.00 204 LEU A O 1
ATOM 1654 N N . SER A 1 205 ? -15.004 3.574 23.945 1.00 94.38 205 SER A N 1
ATOM 1655 C CA . SER A 1 205 ? -14.874 4.712 23.050 1.00 94.38 205 SER A CA 1
ATOM 1656 C C . SER A 1 205 ? -13.454 4.897 22.563 1.00 94.38 205 SER A C 1
ATOM 1658 O O . SER A 1 205 ? -12.507 4.712 23.324 1.00 94.38 205 SER A O 1
ATOM 1660 N N . CYS A 1 206 ? -13.333 5.326 21.313 1.00 93.12 206 CYS A N 1
ATOM 1661 C CA . CYS A 1 206 ? -12.090 5.810 20.751 1.00 93.12 206 CYS A CA 1
ATOM 1662 C C . CYS A 1 206 ? -12.274 7.228 20.214 1.00 93.12 206 CYS A C 1
ATOM 1664 O O . CYS A 1 206 ? -13.154 7.482 19.387 1.00 93.12 206 CYS A O 1
ATOM 1666 N N . GLN A 1 207 ? -11.437 8.138 20.698 1.00 92.50 207 GLN A N 1
ATOM 1667 C CA . GLN A 1 207 ? -11.446 9.552 20.366 1.00 92.50 207 GLN A CA 1
ATOM 1668 C C . GLN A 1 207 ? -10.129 9.957 19.710 1.00 92.50 207 GLN A C 1
ATOM 1670 O O . GLN A 1 207 ? -9.060 9.498 20.111 1.00 92.50 207 GLN A O 1
ATOM 1675 N N . THR A 1 208 ? -10.208 10.848 18.724 1.00 89.44 208 THR A N 1
ATOM 1676 C CA . THR A 1 208 ? -9.038 11.411 18.042 1.00 89.44 208 THR A CA 1
ATOM 1677 C C . THR A 1 208 ? -9.180 12.924 17.870 1.00 89.44 208 THR A C 1
ATOM 1679 O O . THR A 1 208 ? -10.288 13.461 17.921 1.00 89.44 208 THR A O 1
ATOM 1682 N N . ASN A 1 209 ? -8.080 13.647 17.651 1.00 86.06 209 ASN A N 1
ATOM 1683 C CA . ASN A 1 209 ? -8.152 15.060 17.246 1.00 86.06 209 ASN A CA 1
ATOM 1684 C C . ASN A 1 209 ? -8.542 15.276 15.785 1.00 86.06 209 ASN A C 1
ATOM 1686 O O . ASN A 1 209 ? -8.979 16.385 15.450 1.00 86.06 209 ASN A O 1
ATOM 1690 N N . ILE A 1 210 ? -8.393 14.258 14.944 1.00 83.50 210 ILE A N 1
ATOM 1691 C CA . ILE A 1 210 ? -8.625 14.337 13.507 1.00 83.50 210 ILE A CA 1
ATOM 1692 C C . ILE A 1 210 ? -10.095 14.063 13.225 1.00 83.50 210 ILE A C 1
ATOM 1694 O O . ILE A 1 210 ? -10.660 13.045 13.634 1.00 83.50 210 ILE A O 1
ATOM 1698 N N . ALA A 1 211 ? -10.726 15.021 12.549 1.00 83.81 211 ALA A N 1
ATOM 1699 C CA . ALA A 1 211 ? -12.106 14.893 12.116 1.00 83.81 211 ALA A CA 1
ATOM 1700 C C . ALA A 1 211 ? -12.174 14.075 10.825 1.00 83.81 211 ALA A C 1
ATOM 1702 O O . ALA A 1 211 ? -11.464 14.347 9.865 1.00 83.81 211 ALA A O 1
ATOM 1703 N N . THR A 1 212 ? -13.080 13.111 10.795 1.00 82.69 212 THR A N 1
ATOM 1704 C CA . THR A 1 212 ? -13.434 12.308 9.622 1.00 82.69 212 THR A CA 1
ATOM 1705 C C . THR A 1 212 ? -14.945 12.345 9.445 1.00 82.69 212 THR A C 1
ATOM 1707 O O . THR A 1 212 ? -15.667 12.623 10.398 1.00 82.69 212 THR A O 1
ATOM 1710 N N . GLU A 1 213 ? -15.450 12.067 8.247 1.00 81.38 213 GLU A N 1
ATOM 1711 C CA . GLU A 1 213 ? -16.898 12.064 7.989 1.00 81.38 213 GLU A CA 1
ATOM 1712 C C . GLU A 1 213 ? -17.638 11.037 8.866 1.00 81.38 213 GLU A C 1
ATOM 1714 O O . GLU A 1 213 ? -18.667 11.347 9.459 1.00 81.38 213 GLU A O 1
ATOM 1719 N N . ASN A 1 214 ? -17.046 9.848 9.034 1.00 81.50 214 ASN A N 1
ATOM 1720 C CA . ASN A 1 214 ? -17.655 8.705 9.725 1.00 81.50 214 ASN A CA 1
ATOM 1721 C C . ASN A 1 214 ? -17.038 8.389 11.097 1.00 81.50 214 ASN A C 1
ATOM 1723 O O . ASN A 1 214 ? -17.319 7.334 11.668 1.00 81.50 214 ASN A O 1
ATOM 1727 N N . GLY A 1 215 ? -16.198 9.274 11.633 1.00 86.19 215 GLY A N 1
ATOM 1728 C CA . GLY A 1 215 ? -15.426 9.000 12.843 1.00 86.19 215 GLY A CA 1
ATOM 1729 C C . GLY A 1 215 ? -14.273 8.006 12.640 1.00 86.19 215 GLY A C 1
ATOM 1730 O O . GLY A 1 215 ? -14.100 7.437 11.560 1.00 86.19 215 GLY A O 1
ATOM 1731 N N . PRO A 1 216 ? -13.452 7.794 13.682 1.00 90.12 216 PRO A N 1
ATOM 1732 C CA . PRO A 1 216 ? -12.377 6.813 13.635 1.00 90.12 216 PRO A CA 1
ATOM 1733 C C . PRO A 1 216 ? -12.918 5.387 13.483 1.00 90.12 216 PRO A C 1
ATOM 1735 O O . PRO A 1 216 ? -13.971 5.029 14.017 1.00 90.12 216 PRO A O 1
ATOM 1738 N N . ASN A 1 217 ? -12.155 4.543 12.795 1.00 89.69 217 ASN A N 1
ATOM 1739 C CA . ASN A 1 217 ? -12.447 3.125 12.669 1.00 89.69 217 ASN A CA 1
ATOM 1740 C C . ASN A 1 217 ? -12.074 2.418 13.965 1.00 89.69 217 ASN A C 1
ATOM 1742 O O . ASN A 1 217 ? -10.901 2.378 14.317 1.00 89.69 217 ASN A O 1
ATOM 1746 N N . LEU A 1 218 ? -13.059 1.823 14.635 1.00 90.25 218 LEU A N 1
ATOM 1747 C CA . LEU A 1 218 ? -12.860 1.007 15.830 1.00 90.25 218 LEU A CA 1
ATOM 1748 C C . LEU A 1 218 ? -13.225 -0.444 15.539 1.00 90.25 218 LEU A C 1
ATOM 1750 O O . LEU A 1 218 ? -14.378 -0.758 15.242 1.00 90.25 218 LEU A O 1
ATOM 1754 N N . THR A 1 219 ? -12.240 -1.324 15.667 1.00 89.75 219 THR A N 1
ATOM 1755 C CA . THR A 1 219 ? -12.402 -2.773 15.538 1.00 89.75 219 THR A CA 1
ATOM 1756 C C . THR A 1 219 ? -11.930 -3.446 16.815 1.00 89.75 219 THR A C 1
ATOM 1758 O O . THR A 1 219 ? -10.991 -2.981 17.459 1.00 89.75 219 THR A O 1
ATOM 1761 N N . ILE A 1 220 ? -12.596 -4.532 17.193 1.00 90.19 220 ILE A N 1
ATOM 1762 C CA . ILE A 1 220 ? -12.330 -5.252 18.434 1.00 90.19 220 ILE A CA 1
ATOM 1763 C C . ILE A 1 220 ? -12.151 -6.740 18.160 1.00 90.19 220 ILE A C 1
ATOM 1765 O O . ILE A 1 220 ? -12.818 -7.299 17.292 1.00 90.19 220 ILE A O 1
ATOM 1769 N N . TYR A 1 221 ? -11.277 -7.378 18.929 1.00 89.81 221 TYR A N 1
ATOM 1770 C CA . TYR A 1 221 ? -10.988 -8.801 18.820 1.00 89.81 221 TYR A CA 1
ATOM 1771 C C . TYR A 1 221 ? -10.891 -9.418 20.220 1.00 89.81 221 TYR A C 1
ATOM 1773 O O . TYR A 1 221 ? -10.043 -8.997 21.005 1.00 89.81 221 TYR A O 1
ATOM 1781 N N . PRO A 1 222 ? -11.731 -10.397 20.572 1.00 91.06 222 PRO A N 1
ATOM 1782 C CA . PRO A 1 222 ? -11.684 -11.049 21.871 1.00 91.06 222 PRO A CA 1
ATOM 1783 C C . PRO A 1 222 ? -10.416 -11.891 21.960 1.00 91.06 222 PRO A C 1
ATOM 1785 O O . PRO A 1 222 ? -10.102 -12.661 21.051 1.00 91.06 222 PRO A O 1
ATOM 1788 N N . ILE A 1 223 ? -9.669 -11.738 23.049 1.00 89.62 223 ILE A N 1
ATOM 1789 C CA . ILE A 1 223 ? -8.387 -12.416 23.245 1.00 89.62 223 ILE A CA 1
ATOM 1790 C C . ILE A 1 223 ? -8.559 -13.518 24.289 1.00 89.62 223 ILE A C 1
ATOM 1792 O O . ILE A 1 223 ? -9.213 -13.333 25.318 1.00 89.62 223 ILE A O 1
ATOM 1796 N N . LEU A 1 224 ? -7.892 -14.650 24.078 1.00 88.31 224 LEU A N 1
ATOM 1797 C CA . LEU A 1 224 ? -7.661 -15.622 25.140 1.00 88.31 224 LEU A CA 1
ATOM 1798 C C . LEU A 1 224 ? -6.854 -14.967 26.274 1.00 88.31 224 LEU A C 1
ATOM 1800 O O . LEU A 1 224 ? -5.781 -14.410 26.040 1.00 88.31 224 LEU A O 1
ATOM 1804 N N . ASN A 1 225 ? -7.329 -15.067 27.519 1.00 82.75 225 ASN A N 1
ATOM 1805 C CA . ASN A 1 225 ? -6.715 -14.379 28.666 1.00 82.75 225 ASN A CA 1
ATOM 1806 C C . ASN A 1 225 ? -5.204 -14.670 28.820 1.00 82.75 225 ASN A C 1
ATOM 1808 O O . ASN A 1 225 ? -4.446 -13.799 29.235 1.00 82.75 225 ASN A O 1
ATOM 1812 N N . ASN A 1 226 ? -4.743 -15.869 28.448 1.00 85.38 226 ASN A N 1
ATOM 1813 C CA . ASN A 1 226 ? -3.334 -16.280 28.507 1.00 85.38 226 ASN A CA 1
ATOM 1814 C C . ASN A 1 226 ? -2.504 -15.906 27.258 1.00 85.38 226 ASN A C 1
ATOM 1816 O O . ASN A 1 226 ? -1.347 -16.314 27.156 1.00 85.38 226 ASN A O 1
ATOM 1820 N N . LYS A 1 227 ? -3.069 -15.169 26.293 1.00 87.56 227 LYS A N 1
ATOM 1821 C CA . LYS A 1 227 ? -2.424 -14.800 25.018 1.00 87.56 227 LYS A CA 1
ATOM 1822 C C . LYS A 1 227 ? -2.350 -13.291 24.770 1.00 87.56 227 LYS A C 1
ATOM 1824 O O . LYS A 1 227 ? -2.011 -12.883 23.665 1.00 87.56 227 LYS A O 1
ATOM 1829 N N . ILE A 1 228 ? -2.598 -12.460 25.784 1.00 85.06 228 ILE A N 1
ATOM 1830 C CA . ILE A 1 228 ? -2.568 -10.989 25.664 1.00 85.06 228 ILE A CA 1
ATOM 1831 C C . ILE A 1 228 ? -1.203 -10.493 25.165 1.00 85.06 228 ILE A C 1
ATOM 1833 O O . ILE A 1 228 ? -1.138 -9.678 24.251 1.00 85.06 228 ILE A O 1
ATOM 1837 N N . GLU A 1 229 ? -0.105 -11.013 25.720 1.00 84.19 229 GLU A N 1
ATOM 1838 C CA . GLU A 1 229 ? 1.249 -10.629 25.293 1.00 84.19 229 GLU A CA 1
ATOM 1839 C C . GLU A 1 229 ? 1.544 -10.986 23.844 1.00 84.19 229 GLU A C 1
ATOM 1841 O O . GLU A 1 229 ? 2.203 -10.219 23.145 1.00 84.19 229 GLU A O 1
ATOM 1846 N N . LEU A 1 230 ? 1.041 -12.139 23.401 1.00 84.00 230 LEU A N 1
ATOM 1847 C CA . LEU A 1 230 ? 1.163 -12.560 22.017 1.00 84.00 230 LEU A CA 1
ATOM 1848 C C . LEU A 1 230 ? 0.363 -11.611 21.124 1.00 84.00 230 LEU A C 1
ATOM 1850 O O . LEU A 1 230 ? 0.946 -11.029 20.221 1.00 84.00 230 LEU A O 1
ATOM 1854 N N . ALA A 1 231 ? -0.916 -11.383 21.440 1.00 82.56 231 ALA A N 1
ATOM 1855 C CA . ALA A 1 231 ? -1.827 -10.549 20.657 1.00 82.56 231 ALA A CA 1
ATOM 1856 C C . ALA A 1 231 ? -1.311 -9.120 20.437 1.00 82.56 231 ALA A C 1
ATOM 1858 O O . ALA A 1 231 ? -1.410 -8.590 19.338 1.00 82.56 231 ALA A O 1
ATOM 1859 N N . VAL A 1 232 ? -0.725 -8.513 21.471 1.00 81.38 232 VAL A N 1
ATOM 1860 C CA . VAL A 1 232 ? -0.202 -7.137 21.429 1.00 81.38 232 VAL A CA 1
ATOM 1861 C C . VAL A 1 232 ? 1.103 -7.023 20.621 1.00 81.38 232 VAL A C 1
ATOM 1863 O O . VAL A 1 232 ? 1.453 -5.933 20.171 1.00 81.38 232 VAL A O 1
ATOM 1866 N N . ARG A 1 233 ? 1.841 -8.127 20.439 1.00 78.88 233 ARG A N 1
ATOM 1867 C CA . ARG A 1 233 ? 3.121 -8.168 19.703 1.00 78.88 233 ARG A CA 1
ATOM 1868 C C . ARG A 1 233 ? 2.999 -8.730 18.289 1.00 78.88 233 ARG A C 1
ATOM 1870 O O . ARG A 1 233 ? 3.866 -8.474 17.461 1.00 78.88 233 ARG A O 1
ATOM 1877 N N . SER A 1 234 ? 1.983 -9.545 18.037 1.00 65.88 234 SER A N 1
ATOM 1878 C CA . SER A 1 234 ? 1.767 -10.211 16.757 1.00 65.88 234 SER A CA 1
ATOM 1879 C C . SER A 1 234 ? 0.992 -9.333 15.782 1.00 65.88 234 SER A C 1
ATOM 1881 O O . SER A 1 234 ? 0.115 -8.575 16.188 1.00 65.88 234 SER A O 1
ATOM 1883 N N . ASP A 1 235 ? 1.252 -9.520 14.492 1.00 67.06 235 ASP A N 1
ATOM 1884 C CA . ASP A 1 235 ? 0.403 -8.994 13.425 1.00 67.06 235 ASP A CA 1
ATOM 1885 C C . ASP A 1 235 ? -1.019 -9.598 13.504 1.00 67.06 235 ASP A C 1
ATOM 1887 O O . ASP A 1 235 ? -1.204 -10.759 13.890 1.00 67.06 235 ASP A O 1
ATOM 1891 N N . LEU A 1 236 ? -2.031 -8.819 13.109 1.00 69.62 236 LEU A N 1
ATOM 1892 C CA . LEU A 1 236 ? -3.430 -9.248 13.000 1.00 69.62 236 LEU A CA 1
ATOM 1893 C C . LEU A 1 236 ? -3.588 -10.453 12.056 1.00 69.62 236 LEU A C 1
ATOM 1895 O O . LEU A 1 236 ? -4.499 -11.265 12.239 1.00 69.62 236 LEU A O 1
ATOM 1899 N N . SER A 1 237 ? -2.681 -10.616 11.086 1.00 70.06 237 SER A N 1
ATOM 1900 C CA . SER A 1 237 ? -2.616 -11.794 10.208 1.00 70.06 237 SER A CA 1
ATOM 1901 C C . SER A 1 237 ? -2.412 -13.116 10.972 1.00 70.06 237 SER A C 1
ATOM 1903 O O . SER A 1 237 ? -2.897 -14.157 10.532 1.00 70.06 237 SER A O 1
ATOM 1905 N N . ALA A 1 238 ? -1.792 -13.083 12.159 1.00 73.25 238 ALA A N 1
ATOM 1906 C CA . ALA A 1 238 ? -1.596 -14.237 13.043 1.00 73.25 238 ALA A CA 1
ATOM 1907 C C . ALA A 1 238 ? -2.703 -14.388 14.111 1.00 73.25 238 ALA A C 1
ATOM 1909 O O . ALA A 1 238 ? -2.544 -15.131 15.087 1.00 73.25 238 ALA A O 1
ATOM 1910 N N . SER A 1 239 ? -3.839 -13.700 13.936 1.00 77.94 239 SER A N 1
ATOM 1911 C CA . SER A 1 239 ? -4.923 -13.626 14.928 1.00 77.94 239 SER A CA 1
ATOM 1912 C C . SER A 1 239 ? -5.460 -14.972 15.395 1.00 77.94 239 SER A C 1
ATOM 1914 O O . SER A 1 239 ? -5.804 -15.127 16.566 1.00 77.94 239 SER A O 1
ATOM 1916 N N . SER A 1 240 ? -5.446 -15.994 14.539 1.00 82.44 240 SER A N 1
ATOM 1917 C CA . SER A 1 240 ? -5.919 -17.338 14.885 1.00 82.44 240 SER A CA 1
ATOM 1918 C C . SER A 1 240 ? -5.227 -17.968 16.100 1.00 82.44 240 SER A C 1
ATOM 1920 O O . SER A 1 240 ? -5.779 -18.903 16.674 1.00 82.44 240 SER A O 1
ATOM 1922 N N . MET A 1 241 ? -4.031 -17.500 16.479 1.00 83.75 241 MET A N 1
ATOM 1923 C CA . MET A 1 241 ? -3.249 -18.042 17.599 1.00 83.75 241 MET A CA 1
ATOM 1924 C C . MET A 1 241 ? -3.638 -17.476 18.974 1.00 83.75 241 MET A C 1
ATOM 1926 O O . MET A 1 241 ? -3.293 -18.073 19.998 1.00 83.75 241 MET A O 1
ATOM 1930 N N . TRP A 1 242 ? -4.316 -16.328 19.017 1.00 87.94 242 TRP A N 1
ATOM 1931 C CA . TRP A 1 242 ? -4.662 -15.627 20.261 1.00 87.94 242 TRP A CA 1
ATOM 1932 C C . TRP A 1 242 ? -6.138 -15.234 20.368 1.00 87.94 242 TRP A C 1
ATOM 1934 O O . TRP A 1 242 ? -6.593 -14.911 21.466 1.00 87.94 242 TRP A O 1
ATOM 1944 N N . LEU A 1 243 ? -6.882 -15.280 19.261 1.00 88.06 243 LEU A N 1
ATOM 1945 C CA . LEU A 1 243 ? -8.304 -14.961 19.207 1.00 88.06 243 LEU A CA 1
ATOM 1946 C C . LEU A 1 243 ? -9.137 -15.995 19.978 1.00 88.06 243 LEU A C 1
ATOM 1948 O O . LEU A 1 243 ? -9.023 -17.203 19.754 1.00 88.06 243 LEU A O 1
ATOM 1952 N N . ASP A 1 244 ? -10.030 -15.518 20.838 1.00 87.50 244 ASP A N 1
ATOM 1953 C CA . ASP A 1 244 ? -11.026 -16.354 21.500 1.00 87.50 244 ASP A CA 1
ATOM 1954 C C . ASP A 1 244 ? -12.247 -16.541 20.589 1.00 87.50 244 ASP A C 1
ATOM 1956 O O . ASP A 1 244 ? -13.195 -15.760 20.611 1.00 87.50 244 ASP A O 1
ATOM 1960 N N . LYS A 1 245 ? -12.230 -17.606 19.780 1.00 81.50 245 LYS A N 1
ATOM 1961 C CA . LYS A 1 245 ? -13.330 -17.947 18.858 1.00 81.50 245 LYS A CA 1
ATOM 1962 C C . LYS A 1 245 ? -14.642 -18.301 19.571 1.00 81.50 245 LYS A C 1
ATOM 1964 O O . LYS A 1 245 ? -15.690 -18.286 18.933 1.00 81.50 245 LYS A O 1
ATOM 1969 N N . GLY A 1 246 ? -14.586 -18.661 20.857 1.00 75.56 246 GLY A N 1
ATOM 1970 C CA . GLY A 1 246 ? -15.768 -18.983 21.662 1.00 75.56 246 GLY A CA 1
ATOM 1971 C C . GLY A 1 246 ? -16.554 -17.738 22.076 1.00 75.56 246 GLY A C 1
ATOM 1972 O O . GLY A 1 246 ? -17.753 -17.824 22.340 1.00 75.56 246 GLY A O 1
ATOM 1973 N N . ARG A 1 247 ? -15.898 -16.573 22.071 1.00 75.19 247 ARG A N 1
ATOM 1974 C CA . ARG A 1 247 ? -16.526 -15.256 22.169 1.00 75.19 247 ARG A CA 1
ATOM 1975 C C . ARG A 1 247 ? -16.660 -14.686 20.762 1.00 75.19 247 ARG A C 1
ATOM 1977 O O . ARG A 1 247 ? -15.768 -14.018 20.261 1.00 75.19 247 ARG A O 1
ATOM 1984 N N . ALA A 1 248 ? -17.772 -14.970 20.090 1.00 58.78 248 ALA A N 1
ATOM 1985 C CA . ALA A 1 248 ? -18.100 -14.253 18.860 1.00 58.78 248 ALA A CA 1
ATOM 1986 C C . ALA A 1 248 ? -18.195 -12.753 19.177 1.00 58.78 248 ALA A C 1
ATOM 1988 O O . ALA A 1 248 ? -18.797 -12.406 20.189 1.00 58.78 248 ALA A O 1
ATOM 1989 N N . THR A 1 249 ? -17.624 -11.882 18.340 1.00 60.88 249 THR A N 1
ATOM 1990 C CA . THR A 1 249 ? -17.891 -10.434 18.361 1.00 60.88 249 THR A CA 1
ATOM 1991 C C . THR A 1 249 ? -19.278 -10.205 17.775 1.00 60.88 249 THR A C 1
ATOM 1993 O O . THR A 1 249 ? -19.421 -10.273 16.553 1.00 60.88 249 THR A O 1
ATOM 1996 N N . PRO A 1 250 ? -20.315 -9.984 18.594 1.00 60.25 250 PRO A N 1
ATOM 1997 C CA . PRO A 1 250 ? -21.624 -9.603 18.090 1.00 60.25 250 PRO A CA 1
ATOM 1998 C C . PRO A 1 250 ? -21.530 -8.203 17.471 1.00 60.25 250 PRO A C 1
ATOM 2000 O O . PRO A 1 250 ? -20.649 -7.421 17.841 1.00 60.25 250 PRO A O 1
ATOM 2003 N N . ASP A 1 251 ? -22.467 -7.867 16.586 1.00 70.62 251 ASP A N 1
ATOM 2004 C CA . ASP A 1 251 ? -22.676 -6.504 16.087 1.00 70.62 251 ASP A CA 1
ATOM 2005 C C . ASP A 1 251 ? -23.125 -5.588 17.238 1.00 70.62 251 ASP A C 1
ATOM 2007 O O . ASP A 1 251 ? -24.305 -5.295 17.435 1.00 70.62 251 ASP A O 1
ATOM 2011 N N . TRP A 1 252 ? -22.170 -5.186 18.074 1.00 86.62 252 TRP A N 1
ATOM 2012 C CA . TRP A 1 252 ? -22.395 -4.267 19.176 1.00 86.62 252 TRP A CA 1
ATOM 2013 C C . TRP A 1 252 ? -22.821 -2.911 18.629 1.00 86.62 252 TRP A C 1
ATOM 2015 O O . TRP A 1 252 ? -22.236 -2.401 17.670 1.00 86.62 252 TRP A O 1
ATOM 2025 N N . ALA A 1 253 ? -23.839 -2.317 19.258 1.00 88.38 253 ALA A N 1
ATOM 2026 C CA . ALA A 1 253 ? -24.371 -1.035 18.824 1.00 88.38 253 ALA A CA 1
ATOM 2027 C C . ALA A 1 253 ? -23.247 0.009 18.777 1.00 88.38 253 ALA A C 1
ATOM 2029 O O . ALA A 1 253 ? -22.501 0.191 19.745 1.00 88.38 253 ALA A O 1
ATOM 2030 N N . ARG A 1 254 ? -23.126 0.684 17.632 1.00 91.44 254 ARG A N 1
ATOM 2031 C CA . ARG A 1 254 ? -22.064 1.646 17.342 1.00 91.44 254 ARG A CA 1
ATOM 2032 C C . ARG A 1 254 ? -22.668 3.012 17.063 1.00 91.44 254 ARG A C 1
ATOM 2034 O O . ARG A 1 254 ? -23.591 3.134 16.265 1.00 91.44 254 ARG A O 1
ATOM 2041 N N . ILE A 1 255 ? -22.096 4.037 17.682 1.00 92.00 255 ILE A N 1
ATOM 2042 C CA . ILE A 1 255 ? -22.385 5.435 17.374 1.00 92.00 255 ILE A CA 1
ATOM 2043 C C . ILE A 1 255 ? -21.079 6.104 16.975 1.00 92.00 255 ILE A C 1
ATOM 2045 O O . ILE A 1 255 ? -20.145 6.183 17.775 1.00 92.00 255 ILE A O 1
ATOM 2049 N N . SER A 1 256 ? -21.038 6.621 15.755 1.00 91.50 256 SER A N 1
ATOM 2050 C CA . SER A 1 256 ? -19.892 7.352 15.231 1.00 91.50 256 SER A CA 1
ATOM 2051 C C . SER A 1 256 ? -20.212 8.835 15.070 1.00 91.50 256 SER A C 1
ATOM 2053 O O . SER A 1 256 ? -21.278 9.208 14.595 1.00 91.50 256 SER A O 1
ATOM 2055 N N . HIS A 1 257 ? -19.262 9.668 15.469 1.00 90.06 257 HIS A N 1
ATOM 2056 C CA . HIS A 1 257 ? -19.203 11.111 15.268 1.00 90.06 257 HIS A CA 1
ATOM 2057 C C . HIS A 1 257 ? -17.841 11.457 14.673 1.00 90.06 257 HIS A C 1
ATOM 2059 O O . HIS A 1 257 ? -16.902 10.669 14.762 1.00 90.06 257 HIS A O 1
ATOM 2065 N N . THR A 1 258 ? -17.686 12.676 14.164 1.00 89.38 258 THR A N 1
ATOM 2066 C CA . THR A 1 258 ? -16.515 13.069 13.367 1.00 89.38 258 THR A CA 1
ATOM 2067 C C . THR A 1 258 ? -15.149 12.785 14.002 1.00 89.38 258 THR A C 1
ATOM 2069 O O . THR A 1 258 ? -14.192 12.484 13.296 1.00 89.38 258 THR A O 1
ATOM 2072 N N . LYS A 1 259 ? -15.042 12.840 15.332 1.00 91.38 259 LYS A N 1
ATOM 2073 C CA . LYS A 1 259 ? -13.797 12.623 16.094 1.00 91.38 259 LYS A CA 1
ATOM 2074 C C . LYS A 1 259 ? -13.864 11.467 17.089 1.00 91.38 259 LYS A C 1
ATOM 2076 O O . LYS A 1 259 ? -12.937 11.269 17.869 1.00 91.38 259 LYS A O 1
ATOM 2081 N N . LEU A 1 260 ? -14.980 10.746 17.123 1.00 92.62 260 LEU A N 1
ATOM 2082 C CA . LEU A 1 260 ? -15.304 9.837 18.212 1.00 92.62 260 LEU A CA 1
ATOM 2083 C C . LEU A 1 260 ? -16.147 8.683 17.701 1.00 92.62 260 LEU A C 1
ATOM 2085 O O . LEU A 1 260 ? -17.194 8.895 17.101 1.00 92.62 260 LEU A O 1
ATOM 2089 N N . VAL A 1 261 ? -15.759 7.468 18.046 1.00 94.44 261 VAL A N 1
ATOM 2090 C CA . VAL A 1 261 ? -16.614 6.293 17.906 1.00 94.44 261 VAL A CA 1
ATOM 2091 C C . VAL A 1 261 ? -16.861 5.698 19.281 1.00 94.44 261 VAL A C 1
ATOM 2093 O O . VAL A 1 261 ? -15.946 5.564 20.095 1.00 94.44 261 VAL A O 1
ATOM 2096 N N . ARG A 1 262 ? -18.122 5.377 19.551 1.00 94.88 262 ARG A N 1
ATOM 2097 C CA . ARG A 1 262 ? -18.573 4.683 20.752 1.00 94.88 262 ARG A CA 1
ATOM 2098 C C . ARG A 1 262 ? -19.189 3.362 20.360 1.00 94.88 262 ARG A C 1
ATOM 2100 O O . ARG A 1 262 ? -19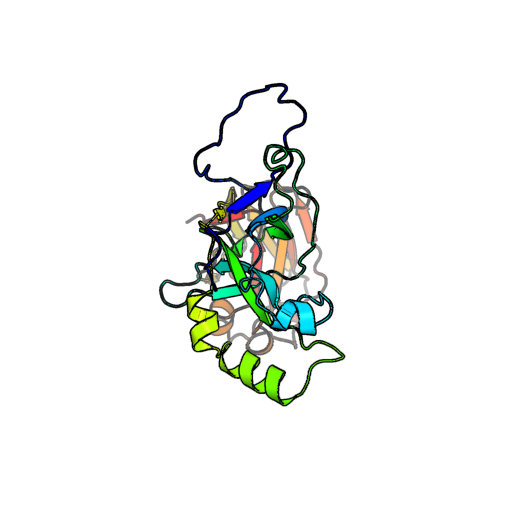.911 3.262 19.370 1.00 94.88 262 ARG A O 1
ATOM 2107 N N . LEU A 1 263 ? -18.918 2.370 21.176 1.00 93.50 263 LEU A N 1
ATOM 2108 C CA . LEU A 1 263 ? -19.421 1.032 21.035 1.00 93.50 263 LEU A CA 1
ATOM 2109 C C . LEU A 1 263 ? -19.992 0.604 22.391 1.00 93.50 263 LEU A C 1
ATOM 2111 O O . LEU A 1 263 ? -19.343 0.750 23.430 1.00 93.50 263 LEU A O 1
ATOM 2115 N N . TYR A 1 264 ? -21.231 0.127 22.379 1.00 92.38 264 TYR A N 1
ATOM 2116 C CA . TYR A 1 264 ? -21.955 -0.257 23.585 1.00 92.38 264 TYR A CA 1
ATOM 2117 C C . TYR A 1 264 ? -21.801 -1.750 23.822 1.00 92.38 264 TYR A C 1
ATOM 2119 O O . TYR A 1 264 ? -22.261 -2.570 23.026 1.00 92.38 264 TYR A O 1
ATOM 2127 N N . VAL A 1 265 ? -21.154 -2.094 24.931 1.00 90.31 265 VAL A N 1
ATOM 2128 C CA . VAL A 1 265 ? -20.946 -3.476 25.340 1.00 90.31 265 VAL A CA 1
ATOM 2129 C C . VAL A 1 265 ? -22.279 -4.018 25.874 1.00 90.31 265 VAL A C 1
ATOM 2131 O O . VAL A 1 265 ? -22.847 -3.425 26.796 1.00 90.31 265 VAL A O 1
ATOM 2134 N N . PRO A 1 266 ? -22.827 -5.113 25.318 1.00 89.12 266 PRO A N 1
ATOM 2135 C CA . PRO A 1 266 ? -24.130 -5.608 25.730 1.00 89.12 266 PRO A CA 1
ATOM 2136 C C . PRO A 1 266 ? -24.091 -6.145 27.160 1.00 89.12 266 PRO A C 1
ATOM 2138 O O . PRO A 1 266 ? -23.035 -6.455 27.710 1.00 89.12 266 PRO A O 1
ATOM 2141 N N . ALA A 1 267 ? -25.268 -6.279 27.763 1.00 88.31 267 ALA A N 1
ATOM 2142 C CA . ALA A 1 267 ? -25.430 -6.778 29.128 1.00 88.31 267 ALA A CA 1
ATOM 2143 C C . ALA A 1 267 ? -25.169 -8.296 29.281 1.00 88.31 267 ALA A C 1
ATOM 2145 O O . ALA A 1 267 ? -25.451 -8.855 30.337 1.00 88.31 267 ALA A O 1
ATOM 2146 N N . ASP A 1 268 ? -24.656 -8.974 28.248 1.00 87.44 268 ASP A N 1
ATOM 2147 C CA . ASP A 1 268 ? -24.369 -10.410 28.283 1.00 87.44 268 ASP A CA 1
ATOM 2148 C C . ASP A 1 268 ? -23.103 -10.686 29.124 1.00 87.44 268 ASP A C 1
ATOM 2150 O O . ASP A 1 268 ? -22.019 -10.212 28.770 1.00 87.44 268 ASP A O 1
ATOM 2154 N N . PRO A 1 269 ? -23.186 -11.482 30.209 1.00 83.50 269 PRO A N 1
ATOM 2155 C CA . PRO A 1 269 ? -22.031 -11.853 31.025 1.00 83.50 269 PRO A CA 1
ATOM 2156 C C . PRO A 1 269 ? -20.896 -12.518 30.238 1.00 83.50 269 PRO A C 1
ATOM 2158 O O . PRO A 1 269 ? -19.735 -12.396 30.627 1.00 83.50 269 PRO A O 1
ATOM 2161 N N . LYS A 1 270 ? -21.196 -13.189 29.115 1.00 83.88 270 LYS A N 1
ATOM 2162 C CA . LYS A 1 270 ? -20.187 -13.822 28.246 1.00 83.88 270 LYS A CA 1
ATOM 2163 C C . LYS A 1 270 ? -19.236 -12.818 27.606 1.00 83.88 270 LYS A C 1
ATOM 2165 O O . LYS A 1 270 ? -18.174 -13.202 27.128 1.00 83.88 270 LYS A O 1
ATOM 2170 N N . VAL A 1 271 ? -19.608 -11.544 27.590 1.00 84.50 271 VAL A N 1
ATOM 2171 C CA . VAL A 1 271 ? -18.807 -10.470 27.009 1.00 84.50 271 VAL A CA 1
ATOM 2172 C C . VAL A 1 271 ? -17.647 -10.075 27.911 1.00 84.50 271 VAL A C 1
ATOM 2174 O O . VAL A 1 271 ? -16.645 -9.566 27.414 1.00 84.50 271 VAL A O 1
ATOM 2177 N N . PHE A 1 272 ? -17.745 -10.338 29.214 1.00 88.75 272 PHE A N 1
ATOM 2178 C CA . PHE A 1 272 ? -16.691 -9.998 30.157 1.00 88.75 272 PHE A CA 1
ATOM 2179 C C . PHE A 1 272 ? -15.341 -10.605 29.744 1.00 88.75 272 PHE A C 1
ATOM 2181 O O . PHE A 1 272 ? -15.225 -11.818 29.547 1.00 88.75 272 PHE A O 1
ATOM 2188 N N . GLY A 1 273 ? -14.307 -9.767 29.638 1.00 88.88 273 GLY A N 1
ATOM 2189 C CA . GLY A 1 273 ? -12.926 -10.203 29.424 1.00 88.88 273 GLY A CA 1
ATOM 2190 C C . GLY A 1 273 ? -12.074 -9.236 28.612 1.00 88.88 273 GLY A C 1
ATOM 2191 O O . GLY A 1 273 ? -12.414 -8.063 28.469 1.00 88.88 273 GLY A O 1
ATOM 2192 N N . THR A 1 274 ? -10.938 -9.727 28.113 1.00 91.19 274 THR A N 1
ATOM 2193 C CA . THR A 1 274 ? -9.935 -8.892 27.443 1.00 91.19 274 THR A CA 1
ATOM 2194 C C . THR A 1 274 ? -10.127 -8.869 25.930 1.00 91.19 274 THR A C 1
ATOM 2196 O O . THR A 1 274 ? -10.241 -9.914 25.289 1.00 91.19 274 THR A O 1
ATOM 2199 N N . TYR A 1 275 ? -10.090 -7.670 25.354 1.00 91.12 275 TYR A N 1
ATOM 2200 C CA . TYR A 1 275 ? -10.209 -7.429 23.920 1.00 91.12 275 TYR A CA 1
ATOM 2201 C C . TYR A 1 275 ? -8.997 -6.662 23.412 1.00 91.12 275 TYR A C 1
ATOM 2203 O O . TYR A 1 275 ? -8.518 -5.737 24.071 1.00 91.12 275 TYR A O 1
ATOM 2211 N N . LEU A 1 276 ? -8.529 -7.031 22.224 1.00 90.75 276 LEU A N 1
ATOM 2212 C CA . LEU A 1 276 ? -7.622 -6.226 21.428 1.00 90.75 276 LEU A CA 1
ATOM 2213 C C . LEU A 1 276 ? -8.464 -5.202 20.688 1.00 90.75 276 LEU A C 1
ATOM 2215 O O . LEU A 1 276 ? -9.473 -5.541 20.072 1.00 90.75 276 LEU A O 1
ATOM 2219 N N . ILE A 1 277 ? -8.037 -3.960 20.746 1.00 90.31 277 ILE A N 1
ATOM 2220 C CA . ILE A 1 277 ? -8.669 -2.840 20.086 1.00 90.31 277 ILE A CA 1
ATOM 2221 C C . ILE A 1 277 ? -7.720 -2.346 19.024 1.00 90.31 277 ILE A C 1
ATOM 2223 O O . ILE A 1 277 ? -6.559 -2.070 19.316 1.00 90.31 277 ILE A O 1
ATOM 2227 N N . TYR A 1 278 ? -8.256 -2.199 17.822 1.00 89.62 278 TYR A N 1
ATOM 2228 C CA . TYR A 1 278 ? -7.644 -1.433 16.760 1.00 89.62 278 TYR A CA 1
ATOM 2229 C C . TYR A 1 278 ? -8.480 -0.179 16.540 1.00 89.62 278 TYR A C 1
ATOM 2231 O O . TYR A 1 278 ? -9.637 -0.278 16.116 1.00 89.62 278 TYR A O 1
ATOM 2239 N N . CYS A 1 279 ? -7.915 0.982 16.864 1.00 88.69 279 CYS A N 1
ATOM 2240 C CA . CYS A 1 279 ? -8.533 2.254 16.545 1.00 88.69 279 CYS A CA 1
ATOM 2241 C C . CYS A 1 279 ? -7.640 3.097 15.638 1.00 88.69 279 CYS A C 1
ATOM 2243 O O . CYS A 1 279 ? -6.503 3.383 15.995 1.00 88.69 279 CYS A O 1
ATOM 2245 N N . ALA A 1 280 ? -8.165 3.513 14.487 1.00 86.19 280 ALA A N 1
ATOM 2246 C CA . ALA A 1 280 ? -7.385 4.222 13.482 1.00 86.19 280 ALA A CA 1
ATOM 2247 C C . ALA A 1 280 ? -8.227 5.220 12.679 1.00 86.19 280 ALA A C 1
ATOM 2249 O O . ALA A 1 280 ? -9.421 5.024 12.451 1.00 86.19 280 ALA A O 1
ATOM 2250 N N . VAL A 1 281 ? -7.577 6.268 12.177 1.00 82.12 281 VAL A N 1
ATOM 2251 C CA . VAL A 1 281 ? -8.107 7.166 11.147 1.00 82.12 281 VAL A CA 1
ATOM 2252 C C . VAL A 1 281 ? -7.326 6.923 9.864 1.00 82.12 281 VAL A C 1
ATOM 2254 O O . VAL A 1 281 ? -6.088 6.932 9.874 1.00 82.12 281 VAL A O 1
ATOM 2257 N N . PRO A 1 282 ? -8.012 6.713 8.731 1.00 69.56 282 PRO A N 1
ATOM 2258 C CA . PRO A 1 282 ? -7.321 6.611 7.473 1.00 69.56 282 PRO A CA 1
ATOM 2259 C C . PRO A 1 282 ? -6.603 7.924 7.103 1.00 69.56 282 PRO A C 1
ATOM 2261 O O . PRO A 1 282 ? -7.237 8.922 6.812 1.00 69.56 282 PRO A O 1
ATOM 2264 N N . GLY A 1 283 ? -5.275 7.910 7.083 1.00 64.00 283 GLY A N 1
ATOM 2265 C CA . GLY A 1 283 ? -4.398 8.977 6.586 1.00 64.00 283 GLY A CA 1
ATOM 2266 C C . GLY A 1 283 ? -3.403 9.447 7.638 1.00 64.00 283 GLY A C 1
ATOM 2267 O O . GLY A 1 283 ? -2.551 10.283 7.351 1.00 64.00 283 GLY A O 1
ATOM 2268 N N . THR A 1 284 ? -3.511 8.892 8.844 1.00 67.94 284 THR A N 1
ATOM 2269 C CA . THR A 1 284 ? -2.920 9.457 10.046 1.00 67.94 284 THR A CA 1
ATOM 2270 C C . THR A 1 284 ? -1.817 8.576 10.608 1.00 67.94 284 THR A C 1
ATOM 2272 O O . THR A 1 284 ? -1.889 7.352 10.542 1.00 67.94 284 THR A O 1
ATOM 2275 N N . LYS A 1 285 ? -0.811 9.216 11.204 1.00 72.75 285 LYS A N 1
ATOM 2276 C CA . LYS A 1 285 ? 0.119 8.613 12.152 1.00 72.75 285 LYS A CA 1
ATOM 2277 C C . LYS A 1 285 ? -0.221 9.117 13.546 1.00 72.75 285 LYS A C 1
ATOM 2279 O O . LYS A 1 285 ? -0.186 10.323 13.791 1.00 72.75 285 LYS A O 1
ATOM 2284 N N . PHE A 1 286 ? -0.544 8.206 14.453 1.00 74.50 286 PHE A N 1
ATOM 2285 C CA . PHE A 1 286 ? -0.894 8.588 15.814 1.00 74.50 286 PHE A CA 1
ATOM 2286 C C . PHE A 1 286 ? 0.316 8.672 16.740 1.00 74.50 286 PHE A C 1
ATOM 2288 O O . PHE A 1 286 ? 1.313 7.972 16.575 1.00 74.50 286 PHE A O 1
ATOM 2295 N N . SER A 1 287 ? 0.193 9.519 17.752 1.00 70.88 287 SER A N 1
ATOM 2296 C CA . SER A 1 287 ? 0.915 9.450 19.016 1.00 70.88 287 SER A CA 1
ATOM 2297 C C . SER A 1 287 ? -0.091 9.247 20.156 1.00 70.88 287 SER A C 1
ATOM 2299 O O . SER A 1 287 ? -1.291 9.490 20.005 1.00 70.88 287 SER A O 1
ATOM 2301 N N . ARG A 1 288 ? 0.365 8.744 21.306 1.00 65.56 288 ARG A N 1
ATOM 2302 C CA . ARG A 1 288 ? -0.500 8.599 22.487 1.00 65.56 288 ARG A CA 1
ATOM 2303 C C . ARG A 1 288 ? -0.475 9.878 23.312 1.00 65.56 288 ARG A C 1
ATOM 2305 O O . ARG A 1 288 ? 0.575 10.507 23.433 1.00 65.56 288 ARG A O 1
ATOM 2312 N N . VAL A 1 289 ? -1.622 10.230 23.887 1.00 62.53 289 VAL A N 1
ATOM 2313 C CA . VAL A 1 289 ? -1.689 11.225 24.961 1.00 62.53 289 VAL A CA 1
ATOM 2314 C C . VAL A 1 289 ? -1.264 10.515 26.245 1.00 62.53 289 VAL A C 1
ATOM 2316 O O . VAL A 1 289 ? -1.885 9.519 26.609 1.00 62.53 289 VAL A O 1
ATOM 2319 N N . SER A 1 290 ? -0.160 10.965 26.840 1.00 49.28 290 SER A N 1
ATOM 2320 C CA . SER A 1 290 ? 0.354 10.504 28.137 1.00 49.28 290 SER A CA 1
ATOM 2321 C C . SER A 1 290 ? -0.510 10.981 29.291 1.00 49.28 290 SER A C 1
ATOM 2323 O O . SER A 1 290 ? -0.881 12.178 29.237 1.00 49.28 290 SER A O 1
#

pLDDT: mean 74.4, std 16.52, range [26.28, 94.88]

Foldseek 3Di:
DDQWDFKAKDKDDDPDPPPPDPDDDPDDQPQDEAFAFDKIKMKIKIFWDDDPPDVVCVVLVVPDQKGKDKWKWKFFPDDPPDTDIDTAPDKDFDDPDPVVVVCPPPRMTMIMGIDGGHPSLAFIKMKMKIWMDGDDRPDDDPVVVVVVVVVVPPVVRVVSIHMHPIRTHHYDFAEKAKDKPPPFPDAAPANQKGKDWDDAQDKIKMFMPAFDPFAKDKDKFAFDQVCPVVVRHDDVVVVVVTGDPVDDPPPFDWDTDRGMIMGTHHNDRSSGGMMMMGIGDPRHRYDYDD